Protein AF-0000000074087116 (afdb_homodimer)

Nearest PDB structures (foldseek):
  1joc-assembly1_B  TM=5.484E-01  e=1.166E-05  Homo sapiens
  3t7l-assembly1_A  TM=8.259E-01  e=1.356E-03  Homo sapiens
  2yw8-assembly1_A  TM=7.941E-01  e=7.087E-04  Homo sapiens
  1hyj-assembly1_A  TM=7.978E-01  e=7.616E-04  Homo sapiens
  2yqm-assembly1_A  TM=6.941E-01  e=8.797E-04  Homo sapiens

Solvent-accessible surface area (backbone atoms only — not comparable to full-atom values): 12621 Å² total; per-residue (Å²): 134,54,63,66,55,41,52,51,49,36,51,52,40,50,52,52,36,53,51,47,51,52,52,44,52,52,50,50,54,51,50,50,53,50,48,52,50,53,52,50,55,53,52,48,63,61,41,62,29,54,64,56,71,93,78,50,52,47,14,73,72,82,52,53,75,35,71,88,45,81,78,61,40,48,16,41,54,69,40,38,50,26,38,70,81,48,31,65,43,67,42,69,29,75,96,80,45,44,76,34,39,17,27,67,67,54,42,58,52,38,52,62,66,77,109,135,55,60,68,55,40,52,54,50,37,52,52,38,50,52,52,36,52,51,45,50,52,51,44,53,53,50,52,52,50,51,48,51,51,48,50,51,49,49,53,50,24,72,73,40,65,62,60,36,54,64,56,69,94,79,50,52,47,15,73,74,83,52,52,76,34,71,85,44,79,80,64,39,50,15,40,55,69,40,40,53,26,39,70,81,48,30,64,45,67,44,70,29,76,94,82,45,44,76,35,40,16,27,67,68,56,45,52,60,45,52,54,72,75,107

Radius of gyration: 25.75 Å; Cα contacts (8 Å, |Δi|>4): 325; chains: 2; bounding box: 38×84×56 Å

Organism: Heligmosomoides polygyrus (NCBI:txid6339)

pLDDT: mean 86.14, std 12.71, range [31.92, 98.44]

Secondary structure (DSSP, 8-state):
--HHHHHHHHHHHHHHHHHHHHHHHHHHHHHHHHHHHHHHHHHHTTS-----GGG--B-TTT--B-TT-SSPPB-TTT--B--GGGG-EEEEETTTTEEEEE-HHHHHHHHGGG-/--HHHHHHHHHHHHHHHHHHHHHHHHHHHHHHHHHHHHHHHHHH--S-S---GGG--B-TTT--B-TT-SSPPB-TTT--B--GGGG-EEEEETTTTEEEEE-HHHHHHHHGGG-

InterPro domains:
  IPR000306 FYVE zinc finger [PF01363] (49-110)
  IPR000306 FYVE zinc finger [SM00064] (47-112)
  IPR003914 Rabaptin [PTHR31179] (4-110)
  IPR011011 Zinc finger, FYVE/PHD-type [SSF57903] (48-111)
  IPR013083 Zinc finger, RING/FYVE/PHD-type [G3DSA:3.30.40.10] (59-112)
  IPR015390 Rabaptin, GTPase-Rab5 binding domain [PF09311] (2-45)
  IPR017455 Zinc finger, FYVE-related [PS50178] (53-111)

Foldseek 3Di:
DDPVVVVVVVVVVVVVVVVVVVVVVVVVVVVVVVVVLVVVVVVLVVDPQADDLVRDQAAPPPGHGQNPPVPFDAAPVSGDGHHCVQFVDWFQDDPVGDTGTHGPSVCVVPPVVVD/DDPVVVVVVVVVVVVVVVVVVVVVVVVVVVVVVVVVVVVVVCVVVVDDLADDLVRDQAAPPPGHGQNPPVP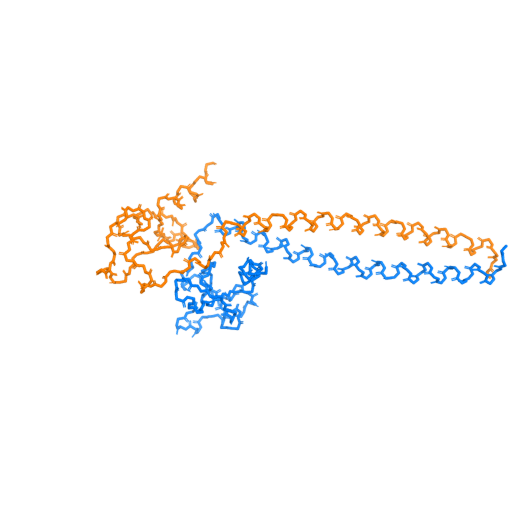FDAAPVSGDGHHCVQFVDWFQDDPVRDTGTHGPVVNVVVVVVVD

Sequence (230 aa):
LTAQNYKARCFSLQSELDTSEAVQKDFVQLSQSLQIQLEKIRQSEQEVRWQWEDDVENCSGCGTSVVKMKPRPRCLHCCKIFCTSCVQHTVPSGPTRRPANVCQVCHTLLNRQVNLTAQNYKARCFSLQSELDTSEAVQKDFVQLSQSLQIQLEKIRQSEQEVRWQWEDDVENCSGCGTSVVKMKPRPRCLHCCKIFCTSCVQHTVPSGPTRRPANVCQVCHTLLNRQVN

Structure (mmCIF, N/CA/C/O backbone):
data_AF-0000000074087116-model_v1
#
loop_
_entity.id
_entity.type
_entity.pdbx_description
1 polymer 'FYVE-type domain-containing protein'
#
loop_
_atom_site.group_PDB
_atom_site.id
_atom_site.type_symbol
_atom_site.label_atom_id
_atom_site.label_alt_id
_atom_site.label_comp_id
_atom_site.label_asym_id
_atom_site.label_entity_id
_atom_site.label_seq_id
_atom_site.pdbx_PDB_ins_code
_atom_site.Cartn_x
_atom_site.Cartn_y
_atom_site.Cartn_z
_atom_site.occupancy
_atom_site.B_iso_or_equiv
_atom_site.auth_seq_id
_atom_site.auth_comp_id
_atom_site.auth_asym_id
_atom_site.auth_atom_id
_atom_site.pdbx_PDB_model_num
ATOM 1 N N . LEU A 1 1 ? 3.035 49.281 35.031 1 57.94 1 LEU A N 1
ATOM 2 C CA . LEU A 1 1 ? 4.02 48.469 34.312 1 57.94 1 LEU A CA 1
ATOM 3 C C . LEU A 1 1 ? 4.922 49.344 33.469 1 57.94 1 LEU A C 1
ATOM 5 O O . LEU A 1 1 ? 4.445 50.219 32.75 1 57.94 1 LEU A O 1
ATOM 9 N N . THR A 1 2 ? 6.246 49.25 33.625 1 71.69 2 THR A N 1
ATOM 10 C CA . THR A 1 2 ? 7.215 50.156 33.031 1 71.69 2 THR A CA 1
ATOM 11 C C . THR A 1 2 ? 7.465 49.781 31.562 1 71.69 2 THR A C 1
ATOM 13 O O . THR A 1 2 ? 7.109 48.688 31.125 1 71.69 2 THR A O 1
ATOM 16 N N . ALA A 1 3 ? 7.879 50.719 30.766 1 73.38 3 ALA A N 1
ATOM 17 C CA . ALA A 1 3 ? 8.219 50.531 29.359 1 73.38 3 ALA A CA 1
ATOM 18 C C . ALA A 1 3 ? 9.125 49.344 29.172 1 73.38 3 ALA A C 1
ATOM 20 O O . ALA A 1 3 ? 8.984 48.594 28.188 1 73.38 3 ALA A O 1
ATOM 21 N N . GLN A 1 4 ? 9.984 49.062 30.109 1 74.31 4 GLN A N 1
ATOM 22 C CA . GLN A 1 4 ? 10.945 47.969 30.031 1 74.31 4 GLN A CA 1
ATOM 23 C C . GLN A 1 4 ? 10.258 46.625 30.203 1 74.31 4 GLN A C 1
ATOM 25 O O . GLN A 1 4 ? 10.609 45.656 29.516 1 74.31 4 GLN A O 1
ATOM 30 N N . ASN A 1 5 ? 9.164 46.594 31.094 1 79.88 5 ASN A N 1
ATOM 31 C CA . ASN A 1 5 ? 8.422 45.375 31.312 1 79.88 5 ASN A CA 1
ATOM 32 C C . ASN A 1 5 ? 7.637 44.938 30.078 1 79.88 5 ASN A C 1
ATOM 34 O O . ASN A 1 5 ? 7.602 43.781 29.734 1 79.88 5 ASN A O 1
ATOM 38 N N . TYR A 1 6 ? 7.16 45.938 29.375 1 79.75 6 TYR A N 1
ATOM 39 C CA . TYR A 1 6 ? 6.363 45.656 28.188 1 79.75 6 TYR A CA 1
ATOM 40 C C . TYR A 1 6 ? 7.246 45.188 27.047 1 79.75 6 TYR A C 1
ATOM 42 O O . TYR A 1 6 ? 6.84 44.312 26.266 1 79.75 6 TYR A O 1
ATOM 50 N N . LYS A 1 7 ? 8.461 45.719 27.016 1 80.06 7 LYS A N 1
ATOM 51 C CA . LYS A 1 7 ? 9.414 45.281 26 1 80.06 7 LYS A CA 1
ATOM 52 C C . LYS A 1 7 ? 9.789 43.812 26.188 1 80.06 7 LYS A C 1
ATOM 54 O O . LYS A 1 7 ? 9.844 43.062 25.219 1 80.06 7 LYS A O 1
ATOM 59 N N . ALA A 1 8 ? 9.961 43.438 27.422 1 80.88 8 ALA A N 1
ATOM 60 C CA . ALA A 1 8 ? 10.328 42.062 27.75 1 80.88 8 ALA A CA 1
ATOM 61 C C . ALA A 1 8 ? 9.188 41.094 27.422 1 80.88 8 ALA A C 1
ATOM 63 O O . ALA A 1 8 ? 9.422 40 26.906 1 80.88 8 ALA A O 1
ATOM 64 N N . ARG A 1 9 ? 7.992 41.531 27.719 1 85 9 ARG A N 1
ATOM 65 C CA . ARG A 1 9 ? 6.824 40.688 27.438 1 85 9 ARG A CA 1
ATOM 66 C C . ARG A 1 9 ? 6.621 40.531 25.938 1 85 9 ARG A C 1
ATOM 68 O O . ARG A 1 9 ? 6.305 39.438 25.469 1 85 9 ARG A O 1
ATOM 75 N N . CYS A 1 10 ? 6.879 41.625 25.203 1 82.44 10 CYS A N 1
ATOM 76 C CA . CYS A 1 10 ? 6.734 41.562 23.75 1 82.44 10 CYS A CA 1
ATOM 77 C C . CYS A 1 10 ? 7.738 40.594 23.141 1 82.44 10 CYS A C 1
ATOM 79 O O . CYS A 1 10 ? 7.402 39.844 22.219 1 82.44 10 CYS A O 1
ATOM 81 N N . PHE A 1 11 ? 8.898 40.656 23.703 1 84.06 11 PHE A N 1
ATOM 82 C CA . PHE A 1 11 ? 9.93 39.75 23.219 1 84.06 11 PHE A CA 1
ATOM 83 C C . PHE A 1 11 ? 9.57 38.312 23.5 1 84.06 11 PHE A C 1
ATOM 85 O O . PHE A 1 11 ? 9.758 37.438 22.641 1 84.06 11 PHE A O 1
ATOM 92 N N . SER A 1 12 ? 9.016 38.031 24.703 1 90 12 SER A N 1
ATOM 93 C CA . SER A 1 12 ? 8.609 36.688 25.078 1 90 12 SER A CA 1
ATOM 94 C C . SER A 1 12 ? 7.484 36.188 24.188 1 90 12 SER A C 1
ATOM 96 O O . SER A 1 12 ? 7.531 35.062 23.703 1 90 12 SER A O 1
ATOM 98 N N . LEU A 1 13 ? 6.508 37.062 23.875 1 87.44 13 LEU A N 1
ATOM 99 C CA . LEU A 1 13 ? 5.363 36.688 23.047 1 87.44 13 LEU A CA 1
ATOM 100 C C . LEU A 1 13 ? 5.797 36.406 21.609 1 87.44 13 LEU A C 1
ATOM 102 O O . LEU A 1 13 ? 5.281 35.5 20.969 1 87.44 13 LEU A O 1
ATOM 106 N N . GLN A 1 14 ? 6.758 37.25 21.156 1 88.94 14 GLN A N 1
ATOM 107 C CA . GLN A 1 14 ? 7.285 37.031 19.812 1 88.94 14 GLN A CA 1
ATOM 108 C C . GLN A 1 14 ? 8.016 35.719 19.688 1 88.94 14 GLN A C 1
ATOM 110 O O . GLN A 1 14 ? 7.879 35 18.688 1 88.94 14 GLN A O 1
ATOM 115 N N . SER A 1 15 ? 8.758 35.344 20.75 1 90.38 15 SER A N 1
ATOM 116 C CA . SER A 1 15 ? 9.477 34.062 20.75 1 90.38 15 SER A CA 1
ATOM 117 C C . SER A 1 15 ? 8.508 32.875 20.75 1 90.38 15 SER A C 1
ATOM 119 O O . SER A 1 15 ? 8.711 31.922 20.016 1 90.38 15 SER A O 1
ATOM 121 N N . GLU A 1 16 ? 7.445 33.031 21.531 1 89.75 16 GLU A N 1
ATOM 122 C CA . GLU A 1 16 ? 6.43 31.984 21.594 1 89.75 16 GLU A CA 1
ATOM 123 C C . GLU A 1 16 ? 5.699 31.844 20.25 1 89.75 16 GLU A C 1
ATOM 125 O O . GLU A 1 16 ? 5.418 30.734 19.812 1 89.75 16 GLU A O 1
ATOM 130 N N . LEU A 1 17 ? 5.52 32.969 19.641 1 89.81 17 LEU A N 1
ATOM 131 C CA . LEU A 1 17 ? 4.844 32.969 18.344 1 89.81 17 LEU A CA 1
ATOM 132 C C . LEU A 1 17 ? 5.711 32.312 17.281 1 89.81 17 LEU A C 1
ATOM 134 O O . LEU A 1 17 ? 5.219 31.531 16.469 1 89.81 17 LEU A O 1
ATOM 138 N N . ASP A 1 18 ? 6.945 32.656 17.328 1 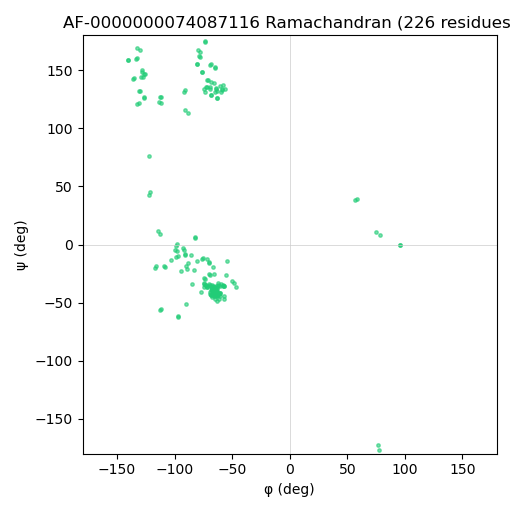90.25 18 ASP A N 1
ATOM 139 C CA . ASP A 1 18 ? 7.871 32.062 16.375 1 90.25 18 ASP A CA 1
ATOM 140 C C . ASP A 1 18 ? 7.934 30.547 16.547 1 90.25 18 ASP A C 1
ATOM 142 O O . ASP A 1 18 ? 7.934 29.797 15.555 1 90.25 18 ASP A O 1
ATOM 146 N N . THR A 1 19 ? 7.953 30.047 17.75 1 87.5 19 THR A N 1
ATOM 147 C CA . THR A 1 19 ? 7.969 28.625 18.062 1 87.5 19 THR A CA 1
ATOM 148 C C . THR A 1 19 ? 6.676 27.953 17.594 1 87.5 19 THR A C 1
ATOM 150 O O . THR A 1 19 ? 6.707 26.875 17 1 87.5 19 THR A O 1
ATOM 153 N N . SER A 1 20 ? 5.641 28.688 17.797 1 86.38 20 SER A N 1
ATOM 154 C CA . SER A 1 20 ? 4.332 28.172 17.406 1 86.38 20 SER A CA 1
ATOM 155 C C . SER A 1 20 ? 4.223 28.047 15.891 1 86.38 20 SER A C 1
ATOM 157 O O . SER A 1 20 ? 3.691 27.062 15.383 1 86.38 20 SER A O 1
ATOM 159 N N . GLU A 1 21 ? 4.793 28.969 15.234 1 88 21 GLU A N 1
ATOM 160 C CA . GLU A 1 21 ? 4.746 28.969 13.781 1 88 21 GLU A CA 1
ATOM 161 C C . GLU A 1 21 ? 5.629 27.859 13.203 1 88 21 GLU A C 1
ATOM 163 O O . GLU A 1 21 ? 5.266 27.234 12.211 1 88 21 GLU A O 1
ATOM 168 N N . ALA A 1 22 ? 6.723 27.641 13.844 1 88.31 22 ALA A N 1
ATOM 169 C CA . ALA A 1 22 ? 7.613 26.562 13.398 1 88.31 22 ALA A CA 1
ATOM 170 C C . ALA A 1 22 ? 6.961 25.203 13.578 1 88.31 22 ALA A C 1
ATOM 172 O O . ALA A 1 22 ? 7.035 24.344 12.688 1 88.31 22 ALA A O 1
ATOM 173 N N . VAL A 1 23 ? 6.293 25.031 14.68 1 84.31 23 VAL A N 1
ATOM 174 C CA . VAL A 1 23 ? 5.602 23.766 14.969 1 84.31 23 VAL A CA 1
ATOM 175 C C . VAL A 1 23 ? 4.453 23.578 13.984 1 84.31 23 VAL A C 1
ATOM 177 O O . VAL A 1 23 ? 4.25 22.469 13.477 1 84.31 23 VAL A O 1
ATOM 180 N N . GLN A 1 24 ? 3.803 24.672 13.68 1 83.5 24 GLN A N 1
ATOM 181 C CA . GLN A 1 24 ? 2.688 24.609 12.742 1 83.5 24 GLN A CA 1
ATOM 182 C C . GLN A 1 24 ? 3.162 24.219 11.344 1 83.5 24 GLN A C 1
ATOM 184 O O . GLN A 1 24 ? 2.518 23.422 10.664 1 83.5 24 GLN A O 1
ATOM 189 N N . LYS A 1 25 ? 4.258 24.719 10.969 1 87.06 25 LYS A N 1
ATOM 190 C CA . LYS A 1 25 ? 4.805 24.391 9.648 1 87.06 25 LYS A CA 1
ATOM 191 C C . LYS A 1 25 ? 5.188 22.922 9.555 1 87.06 25 LYS A C 1
ATOM 193 O O . LYS A 1 25 ? 4.898 22.266 8.555 1 87.06 25 LYS A O 1
ATOM 198 N N . ASP A 1 26 ? 5.777 22.406 10.547 1 82.75 26 ASP A N 1
ATOM 199 C CA . ASP A 1 26 ? 6.156 21 10.602 1 82.75 26 ASP A CA 1
ATOM 200 C C . ASP A 1 26 ? 4.922 20.094 10.562 1 82.75 26 ASP A C 1
ATOM 202 O O . ASP A 1 26 ? 4.91 19.078 9.867 1 82.75 26 ASP A O 1
ATOM 206 N N . PHE A 1 27 ? 3.941 20.484 11.289 1 80.25 27 PHE A N 1
ATOM 207 C CA . PHE A 1 27 ? 2.711 19.703 11.383 1 80.25 27 PHE A CA 1
ATOM 208 C C . PHE A 1 27 ? 1.988 19.672 10.039 1 80.25 27 PHE A C 1
ATOM 210 O O . PHE A 1 27 ? 1.44 18.641 9.641 1 80.25 27 PHE A O 1
ATOM 217 N N . VAL A 1 28 ? 2.008 20.766 9.359 1 83 28 VAL A N 1
ATOM 218 C CA . VAL A 1 28 ? 1.354 20.859 8.055 1 83 28 VAL A CA 1
ATOM 219 C C . VAL A 1 28 ? 2.062 19.953 7.055 1 83 28 VAL A C 1
ATOM 221 O O . VAL A 1 28 ? 1.416 19.188 6.328 1 83 28 VAL A O 1
ATOM 224 N N . GLN A 1 29 ? 3.375 19.922 7.086 1 81.75 29 GLN A N 1
ATOM 225 C CA . GLN A 1 29 ? 4.148 19.078 6.172 1 81.75 29 GLN A CA 1
ATOM 226 C C . GLN A 1 29 ? 3.904 17.594 6.445 1 81.75 29 GLN A C 1
ATOM 228 O O . GLN A 1 29 ? 3.727 16.812 5.512 1 81.75 29 GLN A O 1
ATOM 233 N N . LEU A 1 30 ? 3.855 17.219 7.641 1 77.19 30 LEU A N 1
ATOM 234 C CA . LEU A 1 30 ? 3.621 15.836 8.023 1 77.19 30 LEU A CA 1
ATOM 235 C C . LEU A 1 30 ? 2.219 15.391 7.617 1 77.19 30 LEU A C 1
ATOM 237 O O . LEU A 1 30 ? 2.041 14.297 7.078 1 77.19 30 LEU A O 1
ATOM 241 N N . SER A 1 31 ? 1.337 16.297 7.898 1 76.69 31 SER A N 1
ATOM 242 C CA . SER A 1 31 ? -0.054 16 7.578 1 76.69 31 SER A CA 1
ATOM 243 C C . SER A 1 31 ? -0.255 15.852 6.074 1 76.69 31 SER A C 1
ATOM 245 O O . SER A 1 31 ? -1.01 14.992 5.625 1 76.69 31 SER A O 1
ATOM 247 N N . GLN A 1 32 ? 0.384 16.672 5.398 1 74.88 32 GLN A N 1
ATOM 248 C CA . GLN A 1 32 ? 0.311 16.578 3.941 1 74.88 32 GLN A CA 1
ATOM 249 C C . GLN A 1 32 ? 0.909 15.273 3.441 1 74.88 32 GLN A C 1
ATOM 251 O O . GLN A 1 32 ? 0.34 14.625 2.562 1 74.88 32 GLN A O 1
ATOM 256 N N . SER A 1 33 ? 1.98 14.945 4.027 1 73.19 33 SER A N 1
ATOM 257 C CA . SER A 1 33 ? 2.635 13.695 3.652 1 73.19 33 SER A CA 1
ATOM 258 C C . SER A 1 33 ? 1.748 12.492 3.961 1 73.19 33 SER A C 1
ATOM 260 O O . SER A 1 33 ? 1.616 11.578 3.139 1 73.19 33 SER A O 1
ATOM 262 N N . LEU A 1 34 ? 1.141 12.414 5.055 1 72.69 34 LEU A N 1
ATOM 263 C CA . LEU A 1 34 ? 0.257 11.328 5.469 1 72.69 34 LEU A CA 1
ATOM 264 C C . LEU A 1 34 ? -0.984 11.273 4.586 1 72.69 34 LEU A C 1
ATOM 266 O O . LEU A 1 34 ? -1.443 10.188 4.223 1 72.69 34 LEU A O 1
ATOM 270 N N . GLN A 1 35 ? -1.423 12.453 4.238 1 73.19 35 GLN A N 1
ATOM 271 C CA . GLN A 1 35 ? -2.594 12.5 3.371 1 73.19 35 GLN A CA 1
ATOM 272 C C . GLN A 1 35 ? -2.285 11.93 1.993 1 73.19 35 GLN A C 1
ATOM 274 O O . GLN A 1 35 ? -3.102 11.203 1.418 1 73.19 35 GLN A O 1
ATOM 279 N N . ILE A 1 36 ? -1.228 12.273 1.611 1 70.88 36 ILE A N 1
ATOM 280 C CA . ILE A 1 36 ? -0.803 11.734 0.323 1 70.88 36 ILE A CA 1
ATOM 281 C C . ILE A 1 36 ? -0.667 10.219 0.416 1 70.88 36 ILE A C 1
ATOM 283 O O . ILE A 1 36 ? -1.117 9.492 -0.475 1 70.88 36 ILE A O 1
ATOM 287 N N . GLN A 1 37 ? -0.196 9.766 1.461 1 67.12 37 GLN A N 1
ATOM 288 C CA . GLN A 1 37 ? -0.031 8.328 1.663 1 67.12 37 GLN A CA 1
ATOM 289 C C . GLN A 1 37 ? -1.383 7.625 1.74 1 67.12 37 GLN A C 1
ATOM 291 O O . GLN A 1 37 ? -1.574 6.57 1.133 1 67.12 37 GLN A O 1
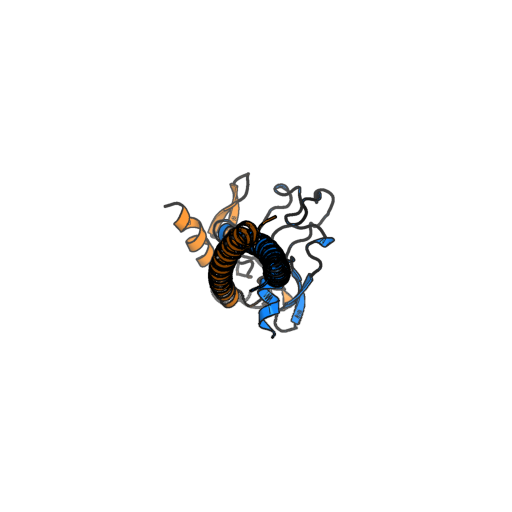ATOM 296 N N . LEU A 1 38 ? -2.299 8.25 2.484 1 72 38 LEU A N 1
ATOM 297 C CA . LEU A 1 38 ? -3.629 7.672 2.635 1 72 38 LEU A CA 1
ATOM 298 C C . LEU A 1 38 ? -4.352 7.609 1.292 1 72 38 LEU A C 1
ATOM 300 O O . LEU A 1 38 ? -5.055 6.641 1.005 1 72 38 LEU A O 1
ATOM 304 N N . GLU A 1 39 ? -4.176 8.695 0.616 1 71.81 39 GLU A N 1
ATOM 305 C CA . GLU A 1 39 ? -4.797 8.711 -0.706 1 71.81 39 GLU A CA 1
ATOM 306 C C . GLU A 1 39 ? -4.207 7.621 -1.603 1 71.81 39 GLU A C 1
ATOM 308 O O . GLU A 1 39 ? -4.934 6.984 -2.369 1 71.81 39 GLU A O 1
ATOM 313 N N . LYS A 1 40 ? -2.99 7.375 -1.465 1 69.19 40 LYS A N 1
ATOM 314 C CA . LYS A 1 40 ? -2.322 6.324 -2.227 1 69.19 40 LYS A CA 1
ATOM 315 C C . LYS A 1 40 ? -2.869 4.945 -1.858 1 69.19 40 LYS A C 1
ATOM 317 O O . LYS A 1 40 ? -3.113 4.113 -2.734 1 69.19 40 LYS A O 1
ATOM 322 N N . ILE A 1 41 ? -3.107 4.727 -0.643 1 70 41 ILE A N 1
ATOM 323 C CA . ILE A 1 41 ? -3.645 3.459 -0.163 1 70 41 ILE A CA 1
ATOM 324 C C . ILE A 1 41 ? -5.07 3.273 -0.678 1 70 41 ILE A C 1
ATOM 326 O O . ILE A 1 41 ? -5.43 2.191 -1.147 1 70 41 ILE A O 1
ATOM 330 N N . ARG A 1 42 ? -5.758 4.312 -0.697 1 70.5 42 ARG A N 1
ATOM 331 C CA . ARG A 1 42 ? -7.137 4.266 -1.183 1 70.5 42 ARG A CA 1
ATOM 332 C C . ARG A 1 42 ? -7.18 3.971 -2.678 1 70.5 42 ARG A C 1
ATOM 334 O O . ARG A 1 42 ? -8.016 3.186 -3.135 1 70.5 42 ARG A O 1
ATOM 341 N N . GLN A 1 43 ? -6.391 4.605 -3.41 1 72.88 43 GLN A N 1
ATOM 342 C CA . GLN A 1 43 ? -6.324 4.391 -4.852 1 72.88 43 GLN A CA 1
ATOM 343 C C . GLN A 1 43 ? -5.934 2.951 -5.18 1 72.88 43 GLN A C 1
ATOM 345 O O . GLN A 1 43 ? -6.465 2.357 -6.117 1 72.88 43 GLN A O 1
ATOM 350 N N . SER A 1 44 ? -5.082 2.428 -4.348 1 73.94 44 SER A N 1
ATOM 351 C CA . SER A 1 44 ? -4.609 1.065 -4.574 1 73.94 44 SER A CA 1
ATOM 352 C C . SER A 1 44 ? -5.734 0.053 -4.395 1 73.94 44 SER A C 1
ATOM 354 O O . SER A 1 44 ? -5.656 -1.066 -4.902 1 73.94 44 SER A O 1
ATOM 356 N N . GLU A 1 45 ? -6.719 0.58 -3.695 1 76.44 45 GLU A N 1
ATOM 357 C CA . GLU A 1 45 ? -7.836 -0.332 -3.467 1 76.44 45 GLU A CA 1
ATOM 358 C C . GLU A 1 45 ? -8.82 -0.294 -4.629 1 76.44 45 GLU A C 1
ATOM 360 O O . GLU A 1 45 ? -9.664 -1.183 -4.762 1 76.44 45 GLU A O 1
ATOM 365 N N . GLN A 1 46 ? -8.625 0.646 -5.543 1 82.94 46 GLN A N 1
ATOM 366 C CA . GLN A 1 46 ? -9.602 0.838 -6.613 1 82.94 46 GLN A CA 1
ATOM 367 C C . GLN A 1 46 ? -9.102 0.242 -7.926 1 82.94 46 GLN A C 1
ATOM 369 O O . GLN A 1 46 ? -9.867 0.11 -8.883 1 82.94 46 GLN A O 1
ATOM 374 N N . GLU A 1 47 ? -7.91 -0.053 -7.965 1 88.94 47 GLU A N 1
ATOM 375 C CA . GLU A 1 47 ? -7.324 -0.647 -9.164 1 88.94 47 GLU A CA 1
ATOM 376 C C . GLU A 1 47 ? -6.469 -1.863 -8.812 1 88.94 47 GLU A C 1
ATOM 378 O O . GLU A 1 47 ? -6.039 -2.018 -7.672 1 88.94 47 GLU A O 1
ATOM 383 N N . VAL A 1 48 ? -6.293 -2.621 -9.836 1 92.62 48 VAL A N 1
ATOM 384 C CA . VAL A 1 48 ? -5.426 -3.777 -9.648 1 92.62 48 VAL A CA 1
ATOM 385 C C . VAL A 1 48 ? -4.035 -3.314 -9.219 1 92.62 48 VAL A C 1
ATOM 387 O O . VAL A 1 48 ? -3.469 -2.393 -9.812 1 92.62 48 VAL A O 1
ATOM 390 N N . ARG A 1 49 ? -3.543 -3.91 -8.211 1 91.19 49 ARG A N 1
ATOM 391 C CA . ARG A 1 49 ? -2.279 -3.488 -7.609 1 91.19 49 ARG A CA 1
ATOM 392 C C . ARG A 1 49 ? -1.097 -3.904 -8.477 1 91.19 49 ARG A C 1
ATOM 394 O O . ARG A 1 49 ? -0.107 -3.176 -8.578 1 91.19 49 ARG A O 1
ATOM 401 N N . TRP A 1 50 ? -1.186 -5.031 -9.07 1 94.94 50 TRP A N 1
ATOM 402 C CA . TRP A 1 50 ? -0.081 -5.582 -9.852 1 94.94 50 TRP A CA 1
ATOM 403 C C . TRP A 1 50 ? 0.239 -4.688 -11.047 1 94.94 50 TRP A C 1
ATOM 405 O O . TRP A 1 50 ? -0.664 -4.254 -11.766 1 94.94 50 TRP A O 1
ATOM 415 N N . GLN A 1 51 ? 1.456 -4.441 -11.188 1 94.38 51 GLN A N 1
ATOM 416 C CA . GLN A 1 51 ? 1.94 -3.645 -12.312 1 94.38 51 GLN A CA 1
ATOM 417 C C . GLN A 1 51 ? 2.803 -4.484 -13.25 1 94.38 51 GLN A C 1
ATOM 419 O O . GLN A 1 51 ? 3.77 -5.113 -12.82 1 94.38 51 GLN A O 1
ATOM 424 N N . TRP A 1 52 ? 2.375 -4.516 -14.469 1 95.06 52 TRP A N 1
ATOM 425 C CA . TRP A 1 52 ? 3.221 -5.18 -15.453 1 95.06 52 TRP A CA 1
ATOM 426 C C . TRP A 1 52 ? 4.461 -4.348 -15.758 1 95.06 52 TRP A C 1
ATOM 428 O O . TRP A 1 52 ? 4.387 -3.119 -15.844 1 95.06 52 TRP A O 1
ATOM 438 N N . GLU A 1 53 ? 5.562 -5.039 -15.922 1 95.25 53 GLU A N 1
ATOM 439 C CA . GLU A 1 53 ? 6.832 -4.355 -16.141 1 95.25 53 GLU A CA 1
ATOM 440 C C . GLU A 1 53 ? 6.762 -3.438 -17.359 1 95.25 53 GLU A C 1
ATOM 442 O O . GLU A 1 53 ? 7.324 -2.34 -17.344 1 95.25 53 GLU A O 1
ATOM 447 N N . ASP A 1 54 ? 6.043 -3.842 -18.359 1 94.69 54 ASP A N 1
ATOM 448 C CA . ASP A 1 54 ? 5.957 -3.061 -19.578 1 94.69 54 ASP A CA 1
ATOM 449 C C . ASP A 1 54 ? 5.164 -1.775 -19.359 1 94.69 54 ASP A C 1
ATOM 451 O O . ASP A 1 54 ? 5.246 -0.844 -20.172 1 94.69 54 ASP A O 1
ATOM 455 N N . ASP A 1 55 ? 4.418 -1.69 -18.266 1 94.62 55 ASP A N 1
ATOM 456 C CA . ASP A 1 55 ? 3.549 -0.547 -18 1 94.62 55 ASP A CA 1
ATOM 457 C C . ASP A 1 55 ? 4.215 0.45 -17.062 1 94.62 55 ASP A C 1
ATOM 459 O O . ASP A 1 55 ? 3.658 1.513 -16.781 1 94.62 55 ASP A O 1
ATOM 463 N N . VAL A 1 56 ? 5.395 0.111 -16.531 1 96.19 56 VAL A N 1
ATOM 464 C CA . VAL A 1 56 ? 6.02 0.939 -15.5 1 96.19 56 VAL A CA 1
ATOM 465 C C . VAL A 1 56 ? 7.445 1.288 -15.914 1 96.19 56 VAL A C 1
ATOM 467 O O . VAL A 1 56 ? 8.266 0.397 -16.141 1 96.19 56 VAL A O 1
ATOM 470 N N . GLU A 1 57 ? 7.836 2.576 -15.922 1 97.38 57 GLU A N 1
ATOM 471 C CA . GLU A 1 57 ? 9.164 3.008 -16.344 1 97.38 57 GLU A CA 1
ATOM 472 C C . GLU A 1 57 ? 9.922 3.668 -15.188 1 97.38 57 GLU A C 1
ATOM 474 O O . GLU A 1 57 ? 11.141 3.809 -15.242 1 97.38 57 GLU A O 1
ATOM 479 N N . ASN A 1 58 ? 9.07 4.117 -14.148 1 97.94 58 ASN A N 1
ATOM 480 C CA . ASN A 1 58 ? 9.672 4.875 -13.055 1 97.94 58 ASN A CA 1
ATOM 481 C C . ASN A 1 58 ? 9.297 4.289 -11.695 1 97.94 58 ASN A C 1
ATOM 483 O O . ASN A 1 58 ? 8.188 3.789 -11.516 1 97.94 58 ASN A O 1
ATOM 487 N N . CYS A 1 59 ? 10.172 4.414 -10.789 1 98.06 59 CYS A N 1
ATOM 488 C CA . CYS A 1 59 ? 9.984 4.008 -9.406 1 98.06 59 CYS A CA 1
ATOM 489 C C . 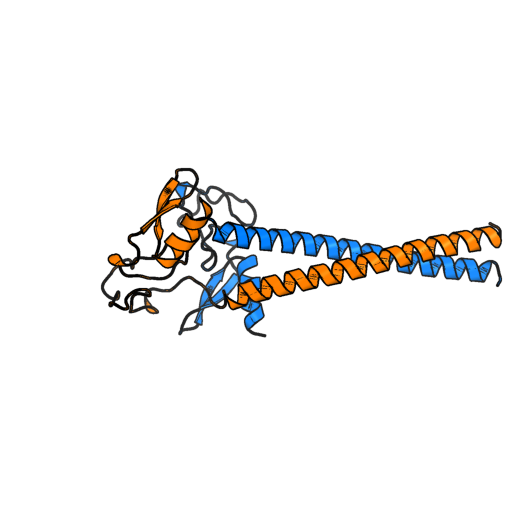CYS A 1 59 ? 8.789 4.723 -8.789 1 98.06 59 CYS A C 1
ATOM 491 O O . CYS A 1 59 ? 8.664 5.945 -8.898 1 98.06 59 CYS A O 1
ATOM 493 N N . SER A 1 60 ? 7.988 4.059 -8.07 1 94.56 60 SER A N 1
ATOM 494 C CA . SER A 1 60 ? 6.797 4.629 -7.441 1 94.56 60 SER A CA 1
ATOM 495 C C . SER A 1 60 ? 7.16 5.465 -6.223 1 94.56 60 SER A C 1
ATOM 497 O O . SER A 1 60 ? 6.312 6.176 -5.672 1 94.56 60 SER A O 1
ATOM 499 N N . GLY A 1 61 ? 8.375 5.348 -5.797 1 94.19 61 GLY A N 1
ATOM 500 C CA . GLY A 1 61 ? 8.844 6.094 -4.641 1 94.19 61 GLY A CA 1
ATOM 501 C C . GLY A 1 61 ? 9.586 7.363 -5.008 1 94.19 61 GLY A C 1
ATOM 502 O O . GLY A 1 61 ? 9.102 8.469 -4.746 1 94.19 61 GLY A O 1
ATOM 503 N N . CYS A 1 62 ? 10.664 7.23 -5.711 1 95.88 62 CYS A N 1
ATOM 504 C CA . CYS A 1 62 ? 11.531 8.383 -5.93 1 95.88 62 CYS A CA 1
ATOM 505 C C . CYS A 1 62 ? 11.453 8.852 -7.379 1 95.88 62 CYS A C 1
ATOM 507 O O . CYS A 1 62 ? 11.992 9.906 -7.723 1 95.88 62 CYS A O 1
ATOM 509 N N . GLY A 1 63 ? 10.977 8.008 -8.211 1 97.31 63 GLY A N 1
ATOM 510 C CA . GLY A 1 63 ? 10.773 8.438 -9.578 1 97.31 63 GLY A CA 1
ATOM 511 C C . GLY A 1 63 ? 11.93 8.086 -10.5 1 97.31 63 GLY A C 1
ATOM 512 O O . GLY A 1 63 ? 11.875 8.336 -11.703 1 97.31 63 GLY A O 1
ATOM 513 N N . THR A 1 64 ? 12.984 7.457 -9.992 1 97.81 64 THR A N 1
ATOM 514 C CA . THR A 1 64 ? 14.094 7.02 -10.828 1 97.81 64 THR A CA 1
ATOM 515 C C . THR A 1 64 ? 13.641 5.949 -11.82 1 97.81 64 THR A C 1
ATOM 517 O O . THR A 1 64 ? 12.703 5.199 -11.539 1 97.81 64 THR A O 1
ATOM 520 N N . SER A 1 65 ? 14.312 5.879 -12.961 1 98.44 65 SER A N 1
ATOM 521 C CA . SER A 1 65 ? 13.945 4.914 -14 1 98.44 65 SER A CA 1
ATOM 522 C C . SER A 1 65 ? 14.25 3.488 -13.562 1 98.44 65 SER A C 1
ATOM 524 O O . SER A 1 65 ? 15.344 3.205 -13.07 1 98.44 65 SER A O 1
ATOM 526 N N . VAL A 1 66 ? 13.266 2.633 -13.836 1 98.19 66 VAL A N 1
ATOM 527 C CA . VAL A 1 66 ? 13.461 1.231 -13.477 1 98.19 66 VAL A CA 1
ATOM 528 C C . VAL A 1 66 ? 13.508 0.377 -14.742 1 98.19 66 VAL A C 1
ATOM 530 O O . VAL A 1 66 ? 13.469 -0.854 -14.672 1 98.19 66 VAL A O 1
ATOM 533 N N . VAL A 1 67 ? 13.617 0.918 -15.93 1 97.44 67 VAL A N 1
ATOM 534 C CA . VAL A 1 67 ? 13.516 0.251 -17.219 1 97.44 67 VAL A CA 1
ATOM 535 C C . VAL A 1 67 ? 14.617 -0.792 -17.359 1 97.44 67 VAL A C 1
ATOM 537 O O . VAL A 1 67 ? 14.406 -1.869 -17.922 1 97.44 67 VAL A O 1
ATOM 540 N N . LYS A 1 68 ? 15.797 -0.546 -16.781 1 96.81 68 LYS A N 1
ATOM 541 C CA . LYS A 1 68 ? 16.953 -1.424 -16.969 1 96.81 68 LYS A CA 1
ATOM 542 C C . LYS A 1 68 ? 17.016 -2.479 -15.859 1 96.81 68 LYS A C 1
ATOM 544 O O . LYS A 1 68 ? 17.844 -3.387 -15.914 1 96.81 68 LYS A O 1
ATOM 549 N N . MET A 1 69 ? 16.141 -2.453 -14.891 1 96.12 69 MET A N 1
ATOM 550 C CA . MET A 1 69 ? 16.141 -3.402 -13.781 1 96.12 69 MET A CA 1
ATOM 551 C C . MET A 1 69 ? 15.273 -4.617 -14.109 1 96.12 69 MET A C 1
ATOM 553 O O . MET A 1 69 ? 14.078 -4.48 -14.375 1 96.12 69 MET A O 1
ATOM 557 N N . LYS A 1 70 ? 15.945 -5.734 -14.18 1 93.5 70 LYS A N 1
ATOM 558 C CA . LYS A 1 70 ? 15.234 -6.977 -14.469 1 93.5 70 LYS A CA 1
ATOM 559 C C . LYS A 1 70 ? 15.648 -8.086 -13.516 1 93.5 70 LYS A C 1
ATOM 561 O O . LYS A 1 70 ? 16.828 -8.453 -13.453 1 93.5 70 LYS A O 1
ATOM 566 N N . PRO A 1 71 ? 14.82 -8.625 -12.82 1 94.25 71 PRO A N 1
ATOM 567 C CA . PRO A 1 71 ? 13.422 -8.211 -12.664 1 94.25 71 PRO A CA 1
ATOM 568 C C . PRO A 1 71 ? 13.281 -6.895 -11.906 1 94.25 71 PRO A C 1
ATOM 570 O O . PRO A 1 71 ? 14.164 -6.531 -11.125 1 94.25 71 PRO A O 1
ATOM 573 N N . ARG A 1 72 ? 12.258 -6.184 -12.109 1 97.12 72 ARG A N 1
ATOM 574 C CA . ARG A 1 72 ? 12.031 -4.93 -11.398 1 97.12 72 ARG A CA 1
ATOM 575 C C . ARG A 1 72 ? 11.617 -5.18 -9.953 1 97.12 72 ARG A C 1
ATOM 577 O O . ARG A 1 72 ? 10.711 -5.973 -9.695 1 97.12 72 ARG A O 1
ATOM 584 N N . PRO A 1 73 ? 12.234 -4.516 -9 1 97.69 73 PRO A N 1
ATOM 585 C CA . PRO A 1 73 ? 11.906 -4.738 -7.59 1 97.69 73 PRO A CA 1
ATOM 586 C C . PRO A 1 73 ? 10.484 -4.301 -7.238 1 97.69 73 PRO A C 1
ATOM 588 O O . PRO A 1 73 ? 10.016 -3.271 -7.727 1 97.69 73 PRO A O 1
ATOM 591 N N . ARG A 1 74 ? 9.844 -5.062 -6.473 1 97.12 74 ARG A N 1
ATOM 592 C CA . ARG A 1 74 ? 8.469 -4.785 -6.07 1 97.12 74 ARG A CA 1
ATOM 593 C C . ARG A 1 74 ? 8.32 -4.828 -4.551 1 97.12 74 ARG A C 1
ATOM 595 O O . ARG A 1 74 ? 8.977 -5.633 -3.883 1 97.12 74 ARG A O 1
ATOM 602 N N . CYS A 1 75 ? 7.512 -3.992 -4.109 1 96.94 75 CYS A N 1
ATOM 603 C CA . CYS A 1 75 ? 7.082 -4.121 -2.721 1 96.94 75 CYS A CA 1
ATOM 604 C C . CYS A 1 75 ? 6.223 -5.363 -2.527 1 96.94 75 CYS A C 1
ATOM 606 O O . CYS A 1 75 ? 5.25 -5.574 -3.256 1 96.94 75 CYS A O 1
ATOM 608 N N . LEU A 1 76 ? 6.578 -6.137 -1.566 1 95.94 76 LEU A N 1
ATOM 609 C CA . LEU A 1 76 ? 5.875 -7.406 -1.399 1 95.94 76 LEU A CA 1
ATOM 610 C C . LEU A 1 76 ? 4.574 -7.207 -0.634 1 95.94 76 LEU A C 1
ATOM 612 O O . LEU A 1 76 ? 3.811 -8.156 -0.442 1 95.94 76 LEU A O 1
ATOM 616 N N . HIS A 1 77 ? 4.203 -5.973 -0.34 1 94.06 77 HIS A N 1
ATOM 617 C CA . HIS A 1 77 ? 2.928 -5.676 0.304 1 94.06 77 HIS A CA 1
ATOM 618 C C . HIS A 1 77 ? 1.992 -4.93 -0.643 1 94.06 77 HIS A C 1
ATOM 620 O O . HIS A 1 77 ? 0.88 -5.391 -0.911 1 94.06 77 HIS A O 1
ATOM 626 N N . CYS A 1 78 ? 2.361 -3.912 -1.157 1 91.5 78 CYS A N 1
ATOM 627 C CA . CYS A 1 78 ? 1.477 -3.17 -2.047 1 91.5 78 CYS A CA 1
ATOM 628 C C . CYS A 1 78 ? 1.64 -3.633 -3.49 1 91.5 78 CYS A C 1
ATOM 630 O O . CYS A 1 78 ? 0.822 -3.299 -4.352 1 91.5 78 CYS A O 1
ATOM 632 N N . CYS A 1 79 ? 2.783 -4.32 -3.787 1 93.62 79 CYS A N 1
ATOM 633 C CA . CYS A 1 79 ? 3.045 -5.023 -5.039 1 93.62 79 CYS A CA 1
ATOM 634 C C . CYS A 1 79 ? 3.434 -4.047 -6.141 1 93.62 79 CYS A C 1
ATOM 636 O O . CYS A 1 79 ? 3.57 -4.438 -7.301 1 93.62 79 CYS A O 1
ATOM 638 N N . LYS A 1 80 ? 3.654 -2.781 -5.855 1 95.06 80 LYS A N 1
ATOM 639 C CA . LYS A 1 80 ? 4.094 -1.803 -6.848 1 95.06 80 LYS A CA 1
ATOM 640 C C . LYS A 1 80 ? 5.582 -1.947 -7.141 1 95.06 80 LYS A C 1
ATOM 642 O O . LYS A 1 80 ? 6.32 -2.547 -6.352 1 95.06 80 LYS A O 1
ATOM 647 N N . ILE A 1 81 ? 5.926 -1.396 -8.234 1 97.56 81 ILE A N 1
ATOM 648 C CA . ILE A 1 81 ? 7.316 -1.481 -8.664 1 97.56 81 ILE A CA 1
ATOM 649 C C . ILE A 1 81 ? 8.094 -0.278 -8.133 1 97.56 81 ILE A C 1
ATOM 651 O O . ILE A 1 81 ? 7.629 0.86 -8.234 1 97.56 81 ILE A O 1
ATOM 655 N N . PHE A 1 82 ? 9.227 -0.534 -7.582 1 98.06 82 PHE A N 1
ATOM 656 C CA . PHE A 1 82 ? 10.141 0.465 -7.035 1 98.06 82 PHE A CA 1
ATOM 657 C C . PHE A 1 82 ? 11.562 0.22 -7.516 1 98.06 82 PHE A C 1
ATOM 659 O O . PHE A 1 82 ? 11.852 -0.809 -8.133 1 98.06 82 PHE A O 1
ATOM 666 N N . CYS A 1 83 ? 12.383 1.152 -7.277 1 98.31 83 CYS A N 1
ATOM 667 C CA . CYS A 1 83 ? 13.812 0.875 -7.414 1 98.31 83 CYS A CA 1
ATOM 668 C C . CYS A 1 83 ? 14.344 0.146 -6.188 1 98.31 83 CYS A C 1
ATOM 670 O O . CYS A 1 83 ? 13.648 0.039 -5.176 1 98.31 83 CYS A O 1
ATOM 672 N N . THR A 1 84 ? 15.516 -0.378 -6.289 1 97.75 84 THR A N 1
ATOM 673 C CA . THR A 1 84 ? 16.109 -1.197 -5.234 1 97.75 84 THR A CA 1
ATOM 674 C C . THR A 1 84 ? 16.203 -0.415 -3.93 1 97.75 84 THR A C 1
ATOM 676 O O . THR A 1 84 ? 15.938 -0.958 -2.854 1 97.75 84 THR A O 1
ATOM 679 N N . SER A 1 85 ? 16.453 0.893 -4.027 1 97.88 85 SER A N 1
ATOM 680 C CA . SER A 1 85 ? 16.641 1.721 -2.84 1 97.88 85 SER A CA 1
ATOM 681 C C . SER A 1 85 ? 15.32 1.987 -2.139 1 97.88 85 SER A C 1
ATOM 683 O O . SER A 1 85 ? 15.273 2.123 -0.914 1 97.88 85 SER A O 1
ATOM 685 N N . CYS A 1 86 ? 14.227 2.018 -2.814 1 97.56 86 CYS A N 1
ATOM 686 C CA . CYS A 1 86 ? 12.93 2.393 -2.262 1 97.56 86 CYS A CA 1
ATOM 687 C C . CYS A 1 86 ? 12.18 1.171 -1.741 1 97.56 86 CYS A C 1
ATOM 689 O O . CYS A 1 86 ? 11.148 1.303 -1.089 1 97.56 86 CYS A O 1
ATOM 691 N N . VAL A 1 87 ? 12.695 -0.011 -2.002 1 97.81 87 VAL A N 1
ATOM 692 C CA . VAL A 1 87 ? 12.094 -1.232 -1.477 1 97.81 87 VAL A CA 1
ATOM 693 C C . VAL A 1 87 ? 13.117 -2.002 -0.65 1 97.81 87 VAL A C 1
ATOM 695 O O . VAL A 1 87 ? 13.148 -3.234 -0.671 1 97.81 87 VAL A O 1
ATOM 698 N N . GLN A 1 88 ? 13.844 -1.27 0.135 1 97.62 88 GLN A N 1
ATOM 699 C CA . GLN A 1 88 ? 14.945 -1.864 0.886 1 97.62 88 GLN A CA 1
ATOM 700 C C . GLN A 1 88 ? 14.516 -2.213 2.309 1 97.62 88 GLN A C 1
ATOM 702 O O . GLN A 1 88 ? 15.25 -2.877 3.039 1 97.62 88 GLN A O 1
ATOM 707 N N . HIS A 1 89 ? 13.352 -1.786 2.752 1 96.5 89 HIS A N 1
ATOM 708 C CA . HIS A 1 89 ? 12.852 -2.119 4.082 1 96.5 89 HIS A CA 1
ATOM 709 C C . HIS A 1 89 ? 12.336 -3.553 4.137 1 96.5 89 HIS A C 1
ATOM 711 O O . HIS A 1 89 ? 11.852 -4.078 3.131 1 96.5 89 HIS A O 1
ATOM 717 N N . THR A 1 90 ? 12.461 -4.195 5.273 1 96.75 90 THR A N 1
ATOM 718 C CA . THR A 1 90 ? 11.992 -5.57 5.387 1 96.75 90 THR A CA 1
ATOM 719 C C . THR A 1 90 ? 11.039 -5.723 6.57 1 96.75 90 THR A C 1
ATOM 721 O O . THR A 1 90 ? 11.125 -4.973 7.543 1 96.75 90 THR A O 1
ATOM 724 N N . VAL A 1 91 ? 10.109 -6.566 6.414 1 94.62 91 VAL A N 1
ATOM 725 C CA . VAL A 1 91 ? 9.164 -6.969 7.453 1 94.62 91 VAL A CA 1
ATOM 726 C C . VAL A 1 91 ? 9.078 -8.492 7.512 1 94.62 91 VAL A C 1
ATOM 728 O O . VAL A 1 91 ? 9.062 -9.156 6.477 1 94.62 91 VAL A O 1
ATOM 731 N N . PRO A 1 92 ? 9.18 -9.031 8.789 1 93.62 92 PRO A N 1
ATOM 732 C CA . PRO A 1 92 ? 8.992 -10.477 8.891 1 93.62 92 PRO A CA 1
ATOM 733 C C . PRO A 1 92 ? 7.629 -10.93 8.375 1 93.62 92 PRO A C 1
ATOM 735 O O . PRO A 1 92 ? 6.602 -10.344 8.719 1 93.62 92 PRO A O 1
ATOM 738 N N . SER A 1 93 ? 7.703 -11.961 7.566 1 91.19 93 SER A N 1
ATOM 739 C CA . SER A 1 93 ? 6.477 -12.383 6.906 1 91.19 93 SER A CA 1
ATOM 740 C C . SER A 1 93 ? 6.312 -13.898 6.965 1 91.19 93 SER A C 1
ATOM 742 O O . SER A 1 93 ? 7.297 -14.641 6.934 1 91.19 93 SER A O 1
ATOM 744 N N . GLY A 1 94 ? 5.066 -14.336 7.125 1 87.25 94 GLY A N 1
ATOM 745 C CA . GLY A 1 94 ? 4.75 -15.758 7.055 1 87.25 94 GLY A CA 1
ATOM 746 C C . GLY A 1 94 ? 5.133 -16.516 8.312 1 87.25 94 GLY A C 1
ATOM 747 O O . GLY A 1 94 ? 5.551 -15.914 9.305 1 87.25 94 GLY A O 1
ATOM 748 N N . PRO A 1 95 ? 4.926 -17.828 8.258 1 88.62 95 PRO A N 1
ATOM 749 C CA . PRO A 1 95 ? 5.172 -18.672 9.422 1 88.62 95 PRO A CA 1
ATOM 750 C C . PRO A 1 95 ? 6.645 -18.734 9.812 1 88.62 95 PRO A C 1
ATOM 752 O O . PRO A 1 95 ? 6.965 -18.891 10.992 1 88.62 95 PRO A O 1
ATOM 755 N N . THR A 1 96 ? 7.512 -18.516 8.867 1 90.69 96 THR A N 1
ATOM 756 C CA . THR A 1 96 ? 8.945 -18.625 9.141 1 90.69 96 THR A CA 1
ATOM 757 C C . THR A 1 96 ? 9.547 -17.25 9.391 1 90.69 96 THR A C 1
ATOM 759 O O . THR A 1 96 ? 10.758 -17.125 9.586 1 90.69 96 THR A O 1
ATOM 762 N N . ARG A 1 97 ? 8.75 -16.188 9.312 1 92 97 ARG A N 1
ATOM 763 C CA . ARG A 1 97 ? 9.164 -14.812 9.531 1 92 97 ARG A CA 1
ATOM 764 C C . ARG A 1 97 ? 10.281 -14.414 8.57 1 92 97 ARG A C 1
ATOM 766 O O . ARG A 1 97 ? 11.266 -13.797 8.969 1 92 97 ARG A O 1
ATOM 773 N N . ARG A 1 98 ? 10.133 -14.891 7.379 1 94.94 98 ARG A N 1
ATOM 774 C CA . ARG A 1 98 ? 11.086 -14.531 6.328 1 94.94 98 ARG A CA 1
ATOM 775 C C . ARG A 1 98 ? 11.031 -13.039 6.027 1 94.94 98 ARG A C 1
ATOM 777 O O . ARG A 1 98 ? 9.953 -12.461 5.918 1 94.94 98 ARG A O 1
ATOM 784 N N . PRO A 1 99 ? 12.18 -12.469 5.938 1 96.31 99 PRO A N 1
ATOM 785 C CA . PRO A 1 99 ? 12.156 -11.039 5.625 1 96.31 99 PRO A CA 1
ATOM 786 C C . PRO A 1 99 ? 11.547 -10.75 4.254 1 96.31 99 PRO A C 1
ATOM 788 O O . PRO A 1 99 ? 11.961 -11.336 3.252 1 96.31 99 PRO A O 1
ATOM 791 N N . ALA A 1 100 ? 10.602 -9.914 4.254 1 96.5 100 ALA A N 1
ATOM 792 C CA . ALA A 1 100 ? 9.945 -9.477 3.025 1 96.5 100 ALA A CA 1
ATOM 793 C C . ALA A 1 100 ? 10.234 -8 2.742 1 96.5 100 ALA A C 1
ATOM 795 O O . ALA A 1 100 ? 9.977 -7.141 3.588 1 96.5 100 ALA A O 1
ATOM 796 N N . ASN A 1 101 ? 10.711 -7.75 1.551 1 97.69 101 ASN A N 1
ATOM 797 C CA . ASN A 1 101 ? 10.992 -6.367 1.181 1 97.69 101 ASN A CA 1
ATOM 798 C C . ASN A 1 101 ? 9.711 -5.57 0.955 1 97.69 101 ASN A C 1
ATOM 800 O O . ASN A 1 101 ? 8.781 -6.059 0.311 1 97.69 101 ASN A O 1
ATOM 804 N N . VAL A 1 102 ? 9.727 -4.348 1.531 1 96.94 102 VAL A N 1
ATOM 805 C CA . VAL A 1 102 ? 8.562 -3.479 1.372 1 96.94 102 VAL A CA 1
ATOM 806 C C . VAL A 1 102 ? 9.023 -2.037 1.173 1 96.94 102 VAL A C 1
ATOM 808 O O . VAL A 1 102 ? 10.18 -1.7 1.458 1 96.94 102 VAL A O 1
ATOM 811 N N . CYS A 1 103 ? 8.125 -1.277 0.592 1 94.69 103 CYS A N 1
ATOM 812 C CA . CYS A 1 103 ? 8.406 0.147 0.447 1 94.69 103 CYS A CA 1
ATOM 813 C C . CYS A 1 103 ? 8.289 0.865 1.787 1 94.69 103 CYS A C 1
ATOM 815 O O . CYS A 1 103 ? 7.902 0.26 2.789 1 94.69 103 CYS A O 1
ATOM 817 N N . GLN A 1 104 ? 8.617 2.139 1.775 1 90.94 104 GLN A N 1
ATOM 818 C CA . GLN A 1 104 ? 8.617 2.92 3.008 1 90.94 104 GLN A CA 1
ATOM 819 C C . GLN A 1 104 ? 7.207 3.018 3.592 1 90.94 104 GLN A C 1
ATOM 821 O O . GLN A 1 104 ? 7.023 2.887 4.805 1 90.94 104 GLN A O 1
ATOM 826 N N . VAL A 1 105 ? 6.219 3.225 2.814 1 88.12 105 VAL A N 1
ATOM 827 C CA . VAL A 1 105 ? 4.836 3.395 3.252 1 88.12 105 VAL A CA 1
ATOM 828 C C . VAL A 1 105 ? 4.332 2.102 3.891 1 88.12 105 VAL A C 1
ATOM 830 O O . VAL A 1 105 ? 3.795 2.119 5 1 88.12 105 VAL A O 1
ATOM 833 N N . CYS A 1 106 ? 4.59 1.016 3.217 1 89.5 106 CYS A N 1
ATOM 834 C CA . CYS A 1 106 ? 4.133 -0.273 3.729 1 89.5 106 CYS A CA 1
ATOM 835 C C . CYS A 1 106 ? 4.871 -0.641 5.012 1 89.5 106 CYS A C 1
ATOM 837 O O . CYS A 1 106 ? 4.297 -1.267 5.906 1 89.5 106 CYS A O 1
ATOM 839 N N . HIS A 1 107 ? 6.145 -0.307 5.02 1 91.5 107 HIS A N 1
ATOM 840 C CA . HIS A 1 107 ? 6.902 -0.563 6.238 1 91.5 107 HIS A CA 1
ATOM 841 C C . HIS A 1 107 ? 6.27 0.133 7.438 1 91.5 107 HIS A C 1
ATOM 843 O O . HIS A 1 107 ? 6.133 -0.465 8.508 1 91.5 107 HIS A O 1
ATOM 849 N N . THR A 1 108 ? 5.918 1.35 7.191 1 83.19 108 THR A N 1
ATOM 850 C CA . THR A 1 108 ? 5.289 2.137 8.242 1 83.19 108 THR A CA 1
ATOM 851 C C . THR A 1 108 ? 3.941 1.538 8.633 1 83.19 108 THR A C 1
ATOM 853 O O . THR A 1 108 ? 3.615 1.457 9.82 1 83.19 108 THR A O 1
ATOM 856 N N . LEU A 1 109 ? 3.221 1.104 7.695 1 82.5 109 LEU A N 1
ATOM 857 C CA . LEU A 1 109 ? 1.903 0.515 7.914 1 82.5 109 LEU A CA 1
ATOM 858 C C . LEU A 1 109 ? 2.012 -0.778 8.719 1 82.5 109 LEU A C 1
ATOM 860 O O . LEU A 1 109 ? 1.207 -1.022 9.617 1 82.5 109 LEU A O 1
ATOM 864 N N . LEU A 1 110 ? 3.07 -1.592 8.453 1 85.75 110 LEU A N 1
ATOM 865 C CA . LEU A 1 110 ? 3.178 -2.943 8.984 1 85.75 110 LEU A CA 1
ATOM 866 C C . LEU A 1 110 ? 3.908 -2.941 10.328 1 85.75 110 LEU A C 1
ATOM 868 O O . LEU A 1 110 ? 3.74 -3.859 11.133 1 85.75 110 LEU A O 1
ATOM 872 N N . ASN A 1 111 ? 5.055 -2.35 10.477 1 76 111 ASN A N 1
ATOM 873 C CA . ASN A 1 111 ? 5.855 -2.336 11.695 1 76 111 ASN A CA 1
ATOM 874 C C . ASN A 1 111 ? 5.109 -1.68 12.852 1 76 111 ASN A C 1
ATOM 876 O O . ASN A 1 111 ? 5.379 -1.973 14.016 1 76 111 ASN A O 1
ATOM 880 N N . ARG A 1 112 ? 4.543 -0.753 12.758 1 59.06 112 ARG A N 1
ATOM 881 C CA . ARG A 1 112 ? 3.93 -0.216 13.969 1 59.06 112 ARG A CA 1
ATOM 882 C C . ARG A 1 112 ? 3.047 -1.26 14.648 1 59.06 112 ARG A C 1
ATOM 884 O O . ARG A 1 112 ? 2.662 -1.097 15.805 1 59.06 112 ARG A O 1
ATOM 891 N N . GLN A 1 113 ? 2.723 -2.266 14.047 1 46.91 113 GLN A N 1
ATOM 892 C CA . GLN A 1 113 ? 1.964 -3.287 14.766 1 46.91 113 GLN A CA 1
ATOM 893 C C . GLN A 1 113 ? 2.832 -3.992 15.805 1 46.91 113 GLN A C 1
ATOM 895 O O . GLN A 1 113 ? 2.318 -4.676 16.688 1 46.91 113 GLN A O 1
ATOM 900 N N . VAL A 1 114 ? 4.16 -4.09 15.727 1 36.28 114 VAL A N 1
ATOM 901 C CA . VAL A 1 114 ? 4.906 -4.879 16.703 1 36.28 114 VAL A CA 1
ATOM 902 C C . VAL A 1 114 ? 5.102 -4.078 17.984 1 36.28 114 VAL A C 1
ATOM 904 O O . VAL A 1 114 ? 5.57 -4.609 19 1 36.28 114 VAL A O 1
ATOM 907 N N . ASN A 1 115 ? 4.887 -2.76 18.031 1 32.41 115 ASN A N 1
ATOM 908 C CA . ASN A 1 115 ? 5.043 -2.328 19.406 1 32.41 115 ASN A CA 1
ATOM 909 C C . ASN A 1 115 ? 3.789 -2.607 20.234 1 32.41 115 ASN A C 1
ATOM 911 O O . ASN A 1 115 ? 2.674 -2.35 19.781 1 32.41 115 ASN A O 1
ATOM 915 N N . LEU B 1 1 ? 9.586 54.719 21.438 1 57.75 1 LEU B N 1
ATOM 916 C CA . LEU B 1 1 ? 8.289 54.062 21.406 1 57.75 1 LEU B CA 1
ATOM 917 C C . LEU B 1 1 ? 7.598 54.125 22.75 1 57.75 1 LEU B C 1
ATOM 919 O O . LEU B 1 1 ? 8.227 53.906 23.797 1 57.75 1 LEU B O 1
ATOM 923 N N . THR B 1 2 ? 6.383 54.625 22.828 1 72 2 THR B N 1
ATOM 924 C CA . THR B 1 2 ? 5.676 54.969 24.047 1 72 2 THR B CA 1
ATOM 925 C C . THR B 1 2 ? 5.07 53.719 24.688 1 72 2 THR B C 1
ATOM 927 O O . THR B 1 2 ? 4.984 52.688 24.047 1 72 2 THR B O 1
ATOM 930 N N . ALA B 1 3 ? 4.848 53.75 25.969 1 73.62 3 ALA B N 1
ATOM 931 C CA . ALA B 1 3 ? 4.227 52.688 26.734 1 73.62 3 ALA B CA 1
ATOM 932 C C . ALA B 1 3 ? 2.961 52.156 26.047 1 73.62 3 ALA B C 1
ATOM 934 O O . ALA B 1 3 ? 2.688 50.969 26.047 1 73.62 3 ALA B O 1
ATOM 935 N N . GLN B 1 4 ? 2.234 53.062 25.422 1 74.06 4 GLN B N 1
ATOM 936 C CA . GLN B 1 4 ? 0.978 52.75 24.75 1 74.06 4 GLN B CA 1
ATOM 937 C C . GLN B 1 4 ? 1.218 51.906 23.5 1 74.06 4 GLN B C 1
ATOM 939 O O . GLN B 1 4 ? 0.458 50.969 23.219 1 74.06 4 GLN B O 1
ATOM 944 N N . ASN B 1 5 ? 2.398 52.188 22.797 1 80.44 5 ASN B N 1
ATOM 945 C CA . ASN B 1 5 ? 2.734 51.469 21.594 1 80.44 5 ASN B CA 1
ATOM 946 C C . ASN B 1 5 ? 3.104 50 21.906 1 80.44 5 ASN B C 1
ATOM 948 O O . ASN B 1 5 ? 2.697 49.094 21.188 1 80.44 5 ASN B O 1
ATOM 952 N N . TYR B 1 6 ? 3.711 49.844 23.031 1 80.06 6 TYR B N 1
ATOM 953 C CA . TYR B 1 6 ? 4.141 48.5 23.422 1 80.06 6 TYR B CA 1
ATOM 954 C C . TYR B 1 6 ? 2.957 47.656 23.875 1 80.06 6 TYR B C 1
ATOM 956 O O . TYR B 1 6 ? 2.912 46.469 23.609 1 80.06 6 TYR B O 1
ATOM 964 N N . LYS B 1 7 ? 2.006 48.375 24.5 1 79.94 7 LYS B N 1
A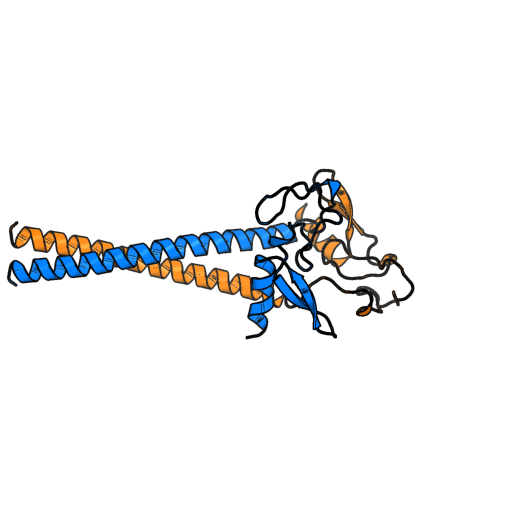TOM 965 C CA . LYS B 1 7 ? 0.793 47.688 24.922 1 79.94 7 LYS B CA 1
ATOM 966 C C . LYS B 1 7 ? 0.009 47.156 23.719 1 79.94 7 LYS B C 1
ATOM 968 O O . LYS B 1 7 ? -0.459 46.031 23.703 1 79.94 7 LYS B O 1
ATOM 973 N N . ALA B 1 8 ? -0.045 47.938 22.672 1 81.38 8 ALA B N 1
ATOM 974 C CA . ALA B 1 8 ? -0.758 47.562 21.453 1 81.38 8 ALA B CA 1
ATOM 975 C C . ALA B 1 8 ? -0.064 46.406 20.75 1 81.38 8 ALA B C 1
ATOM 977 O O . ALA B 1 8 ? -0.725 45.5 20.234 1 81.38 8 ALA B O 1
ATOM 978 N N . ARG B 1 9 ? 1.272 46.469 20.766 1 85 9 ARG B N 1
ATOM 979 C CA . ARG B 1 9 ? 2.039 45.406 20.125 1 85 9 ARG B CA 1
ATOM 980 C C . ARG B 1 9 ? 1.883 44.062 20.891 1 85 9 ARG B C 1
ATOM 982 O O . ARG B 1 9 ? 1.74 43.031 20.266 1 85 9 ARG B O 1
ATOM 989 N N . CYS B 1 10 ? 1.808 44.188 22.188 1 82.75 10 CYS B N 1
ATOM 990 C CA . CYS B 1 10 ? 1.649 42.969 23.016 1 82.75 10 CYS B CA 1
ATOM 991 C C . CYS B 1 10 ? 0.29 42.344 22.781 1 82.75 10 CYS B C 1
ATOM 993 O O . CYS B 1 10 ? 0.182 41.094 22.719 1 82.75 10 CYS B O 1
ATOM 995 N N . PHE B 1 11 ? -0.635 43.219 22.656 1 84.69 11 PHE B N 1
ATOM 996 C CA . PHE B 1 11 ? -1.979 42.688 22.406 1 84.69 11 PHE B CA 1
ATOM 997 C C . PHE B 1 11 ? -2.051 42 21.047 1 84.69 11 PHE B C 1
ATOM 999 O O . PHE B 1 11 ? -2.668 40.938 20.922 1 84.69 11 PHE B O 1
ATOM 1006 N N . SER B 1 12 ? -1.367 42.625 20.031 1 90.56 12 SER B N 1
ATOM 1007 C CA . SER B 1 12 ? -1.354 42.031 18.703 1 90.56 12 SER B CA 1
ATOM 1008 C C . SER B 1 12 ? -0.648 40.688 18.688 1 90.56 12 SER B C 1
ATOM 1010 O O . SER B 1 12 ? -1.152 39.719 18.109 1 90.56 12 SER B O 1
ATOM 1012 N N . LEU B 1 13 ? 0.448 40.562 19.484 1 87.5 13 LEU B N 1
ATOM 1013 C CA . LEU B 1 13 ? 1.228 39.344 19.547 1 87.5 13 LEU B CA 1
ATOM 1014 C C . LEU B 1 13 ? 0.449 38.25 20.266 1 87.5 13 LEU B C 1
ATOM 1016 O O . LEU B 1 13 ? 0.512 37.062 19.875 1 87.5 13 LEU B O 1
ATOM 1020 N N . GLN B 1 14 ? -0.288 38.656 21.25 1 88.88 14 GLN B N 1
ATOM 1021 C CA . GLN B 1 14 ? -1.11 37.719 22 1 88.88 14 GLN B CA 1
ATOM 1022 C C . GLN B 1 14 ? -2.23 37.156 21.125 1 88.88 14 GLN B C 1
ATOM 1024 O O . GLN B 1 14 ? -2.527 35.969 21.172 1 88.88 14 GLN B O 1
ATOM 1029 N N . SER B 1 15 ? -2.797 38.031 20.297 1 90.88 15 SER B N 1
ATOM 1030 C CA . SER B 1 15 ? -3.859 37.594 19.406 1 90.88 15 SER B CA 1
ATOM 1031 C C . SER B 1 15 ? -3.334 36.625 18.359 1 90.88 15 SER B C 1
ATOM 1033 O O . SER B 1 15 ? -3.977 35.594 18.078 1 90.88 15 SER B O 1
ATOM 1035 N N . GLU B 1 16 ? -2.127 36.906 17.875 1 90.25 16 GLU B N 1
ATOM 1036 C CA . GLU B 1 16 ? -1.496 36.031 16.891 1 90.25 16 GLU B CA 1
ATOM 1037 C C . GLU B 1 16 ? -1.146 34.688 17.5 1 90.25 16 GLU B C 1
ATOM 1039 O O . GLU B 1 16 ? -1.323 33.625 16.859 1 90.25 16 GLU B O 1
ATOM 1044 N N . LEU B 1 17 ? -0.755 34.781 18.734 1 90.12 17 LEU B N 1
ATOM 1045 C CA . LEU B 1 17 ? -0.406 33.562 19.453 1 90.12 17 LEU B CA 1
ATOM 1046 C C . LEU B 1 17 ? -1.644 32.688 19.703 1 90.12 17 LEU B C 1
ATOM 1048 O O . LEU B 1 17 ? -1.604 31.469 19.531 1 90.12 17 LEU B O 1
ATOM 1052 N N . ASP B 1 18 ? -2.658 33.312 20.078 1 90.69 18 ASP B N 1
ATOM 1053 C CA . ASP B 1 18 ? -3.912 32.625 20.297 1 90.69 18 ASP B CA 1
ATOM 1054 C C . ASP B 1 18 ? -4.398 31.953 19 1 90.69 18 ASP B C 1
ATOM 1056 O O . ASP B 1 18 ? -4.852 30.797 19.031 1 90.69 18 ASP B O 1
ATOM 1060 N N . THR B 1 19 ? -4.27 32.625 17.891 1 88.44 19 THR B N 1
ATOM 1061 C CA . THR B 1 19 ? -4.656 32.062 16.594 1 88.44 19 THR B CA 1
ATOM 1062 C C . THR B 1 19 ? -3.77 30.875 16.219 1 88.44 19 THR B C 1
ATOM 1064 O O . THR B 1 19 ? -4.258 29.859 15.734 1 88.44 19 THR B O 1
ATOM 1067 N N . SER B 1 20 ? -2.527 31.078 16.578 1 87 20 SER B N 1
ATOM 1068 C CA . SER B 1 20 ? -1.57 30.016 16.297 1 87 20 SER B CA 1
ATOM 1069 C C . SER B 1 20 ? -1.881 28.766 17.109 1 87 20 SER B C 1
ATOM 1071 O O . SER B 1 20 ? -1.806 27.656 16.594 1 87 20 SER B O 1
ATOM 1073 N N . GLU B 1 21 ? -2.299 28.984 18.25 1 88.12 21 GLU B N 1
ATOM 1074 C CA . GLU B 1 21 ? -2.621 27.875 19.141 1 88.12 21 GLU B CA 1
ATOM 1075 C C . GLU B 1 21 ? -3.904 27.172 18.688 1 88.12 21 GLU B C 1
ATOM 1077 O O . GLU B 1 21 ? -4.004 25.953 18.766 1 88.12 21 GLU B O 1
ATOM 1082 N N . ALA B 1 22 ? -4.824 27.875 18.219 1 87.88 22 ALA B N 1
ATOM 1083 C CA . ALA B 1 22 ? -6.066 27.297 17.703 1 87.88 22 ALA B CA 1
ATOM 1084 C C . ALA B 1 22 ? -5.809 26.438 16.469 1 87.88 22 ALA B C 1
ATOM 1086 O O . ALA B 1 22 ? -6.363 25.344 16.344 1 87.88 22 ALA B O 1
ATOM 1087 N N . VAL B 1 23 ? -4.926 26.984 15.633 1 84.81 23 VAL B N 1
ATOM 1088 C CA . VAL B 1 23 ? -4.555 26.25 14.422 1 84.81 23 VAL B CA 1
ATOM 1089 C C . VAL B 1 23 ? -3.832 24.969 14.797 1 84.81 23 VAL B C 1
ATOM 1091 O O . VAL B 1 23 ? -4.094 23.906 14.219 1 84.81 23 VAL B O 1
ATOM 1094 N N . GLN B 1 24 ? -3.021 25.094 15.805 1 83.62 24 GLN B N 1
ATOM 1095 C CA . GLN B 1 24 ? -2.283 23.938 16.266 1 83.62 24 GLN B CA 1
ATOM 1096 C C . GLN B 1 24 ? -3.229 22.875 16.828 1 83.62 24 GLN B C 1
ATOM 1098 O O . GLN B 1 24 ? -3.043 21.672 16.594 1 83.62 24 GLN B O 1
ATOM 1103 N N . LYS B 1 25 ? -4.223 23.266 17.469 1 86.56 25 LYS B N 1
ATOM 1104 C CA . LYS B 1 25 ? -5.203 22.344 18.016 1 86.56 25 LYS B CA 1
ATOM 1105 C C . LYS B 1 25 ? -5.973 21.625 16.906 1 86.56 25 LYS B C 1
ATOM 1107 O O . LYS B 1 25 ? -6.215 20.422 16.984 1 86.56 25 LYS B O 1
ATOM 1112 N N . ASP B 1 26 ? -6.277 22.359 15.867 1 81.62 26 ASP B N 1
ATOM 1113 C CA . ASP B 1 26 ? -6.965 21.781 14.719 1 81.62 26 ASP B CA 1
ATOM 1114 C C . ASP B 1 26 ? -6.082 20.75 14.008 1 81.62 26 ASP B C 1
ATOM 1116 O O . ASP B 1 26 ? -6.559 19.703 13.586 1 81.62 26 ASP B O 1
ATOM 1120 N N . PHE B 1 27 ? -4.863 21.109 13.961 1 79.81 27 PHE B N 1
ATOM 1121 C CA . PHE B 1 27 ? -3.908 20.219 13.305 1 79.81 27 PHE B CA 1
ATOM 1122 C C . PHE B 1 27 ? -3.746 18.922 14.086 1 79.81 27 PHE B C 1
ATOM 1124 O O . PHE B 1 27 ? -3.631 17.844 13.5 1 79.81 27 PHE B O 1
ATOM 1131 N N . VAL B 1 28 ? -3.764 18.984 15.344 1 82.31 28 VAL B N 1
ATOM 1132 C CA . VAL B 1 28 ? -3.648 17.812 16.203 1 82.31 28 VAL B CA 1
ATOM 1133 C C . VAL B 1 28 ? -4.859 16.906 15.992 1 82.31 28 VAL B C 1
ATOM 1135 O O . VAL B 1 28 ? -4.711 15.688 15.844 1 82.31 28 VAL B O 1
ATOM 1138 N N . GLN B 1 29 ? -6.062 17.391 15.812 1 80.31 29 GLN B N 1
ATOM 1139 C CA . GLN B 1 29 ? -7.281 16.625 15.609 1 80.31 29 GLN B CA 1
ATOM 1140 C C . GLN B 1 29 ? -7.266 15.922 14.25 1 80.31 29 GLN B C 1
ATOM 1142 O O . GLN B 1 29 ? -7.656 14.758 14.141 1 80.31 29 GLN B O 1
ATOM 1147 N N . LEU B 1 30 ? -6.805 16.609 13.305 1 76.5 30 LEU B N 1
ATOM 1148 C CA . LEU B 1 30 ? -6.699 16.031 11.977 1 76.5 30 LEU B CA 1
ATOM 1149 C C . LEU B 1 30 ? -5.715 14.867 11.969 1 76.5 30 LEU B C 1
ATOM 1151 O O . LEU B 1 30 ? -5.988 13.812 11.383 1 76.5 30 LEU B O 1
ATOM 1155 N N . SER B 1 31 ? -4.629 15.188 12.641 1 75.81 31 SER B N 1
ATOM 1156 C CA . SER B 1 31 ? -3.6 14.156 12.734 1 75.81 31 SER B CA 1
ATOM 1157 C C . SER B 1 31 ? -4.117 12.922 13.469 1 75.81 31 SER B C 1
ATOM 1159 O O . SER B 1 31 ? -3.803 11.797 13.086 1 75.81 31 SER B O 1
ATOM 1161 N N . GLN B 1 32 ? -4.891 13.117 14.367 1 74.25 32 GLN B N 1
ATOM 1162 C CA . GLN B 1 32 ? -5.488 12.016 15.109 1 74.25 32 GLN B CA 1
ATOM 1163 C C . GLN B 1 32 ? -6.473 11.234 14.242 1 74.25 32 GLN B C 1
ATOM 1165 O O . GLN B 1 32 ? -6.5 10 14.273 1 74.25 32 GLN B O 1
ATOM 1170 N N . SER B 1 33 ? -7.266 11.977 13.492 1 71.81 33 SER B N 1
ATOM 1171 C CA . SER B 1 33 ? -8.211 11.328 12.586 1 71.81 33 SER B CA 1
ATOM 1172 C C . SER B 1 33 ? -7.492 10.484 11.539 1 71.81 33 SER B C 1
ATOM 1174 O O . SER B 1 33 ? -7.914 9.367 11.242 1 71.81 33 SER B O 1
ATOM 1176 N N . LEU B 1 34 ? -6.477 10.984 11.023 1 71.81 34 LEU B N 1
ATOM 1177 C CA . LEU B 1 34 ? -5.672 10.25 10.047 1 71.81 34 LEU B CA 1
ATOM 1178 C C . LEU B 1 34 ? -5.035 9.023 10.68 1 71.81 34 LEU B C 1
ATOM 1180 O O . LEU B 1 34 ? -4.973 7.957 10.062 1 71.81 34 LEU B O 1
ATOM 1184 N N . GLN B 1 35 ? -4.707 9.25 11.875 1 70.81 35 GLN B N 1
ATOM 1185 C CA . GLN B 1 35 ? -4.109 8.125 12.594 1 70.81 35 GLN B CA 1
ATOM 1186 C C . GLN B 1 35 ? -5.129 7.016 12.82 1 70.81 35 GLN B C 1
ATOM 1188 O O . GLN B 1 35 ? -4.801 5.832 12.703 1 70.81 35 GLN B O 1
ATOM 1193 N N . ILE B 1 36 ? -6.316 7.422 13.078 1 69.94 36 ILE B N 1
ATOM 1194 C CA . ILE B 1 36 ? -7.387 6.445 13.266 1 69.94 36 ILE B CA 1
ATOM 1195 C C . ILE B 1 36 ? -7.664 5.727 11.945 1 69.94 36 ILE B C 1
ATOM 1197 O O . ILE B 1 36 ? -7.828 4.504 11.922 1 69.94 36 ILE B O 1
ATOM 1201 N N . GLN B 1 37 ? -7.664 6.434 10.93 1 63.69 37 GLN B N 1
ATOM 1202 C CA . GLN B 1 37 ? -7.879 5.832 9.617 1 63.69 37 GLN B CA 1
ATOM 1203 C C . GLN B 1 37 ? -6.758 4.859 9.266 1 63.69 37 GLN B C 1
ATOM 1205 O O . GLN B 1 37 ? -7.016 3.76 8.766 1 63.69 37 GLN B O 1
ATOM 1210 N N . LEU B 1 38 ? -5.574 5.309 9.562 1 67.31 38 LEU B N 1
ATOM 1211 C CA . LEU B 1 38 ? -4.422 4.453 9.305 1 67.31 38 LEU B CA 1
ATOM 1212 C C . LEU B 1 38 ? -4.492 3.18 10.148 1 67.31 38 LEU B C 1
ATOM 1214 O O . LEU B 1 38 ? -4.152 2.096 9.664 1 67.31 38 LEU B O 1
ATOM 1218 N N . GLU B 1 39 ? -4.953 3.371 11.32 1 67.38 39 GLU B N 1
ATOM 1219 C CA . GLU B 1 39 ? -5.094 2.217 12.203 1 67.38 39 GLU B CA 1
ATOM 1220 C C . GLU B 1 39 ? -6.137 1.238 11.672 1 67.38 39 GLU B C 1
ATOM 1222 O O . GLU B 1 39 ? -5.953 0.022 11.75 1 67.38 39 GLU B O 1
ATOM 1227 N N . LYS B 1 40 ? -7.121 1.736 11.133 1 64.69 40 LYS B N 1
ATOM 1228 C CA . LYS B 1 40 ? -8.148 0.885 10.547 1 64.69 40 LYS B CA 1
ATOM 1229 C C . LYS B 1 40 ? -7.605 0.103 9.352 1 64.69 40 LYS B C 1
ATOM 1231 O O . LYS B 1 40 ? -7.895 -1.086 9.203 1 64.69 40 LYS B O 1
ATOM 1236 N N . ILE B 1 41 ? -6.891 0.76 8.547 1 63.19 41 ILE B N 1
ATOM 1237 C CA . ILE B 1 41 ? -6.273 0.112 7.391 1 63.19 41 ILE B CA 1
ATOM 1238 C C . ILE B 1 41 ? -5.281 -0.945 7.863 1 63.19 41 ILE B C 1
ATOM 1240 O O . ILE B 1 41 ? -5.242 -2.055 7.328 1 63.19 41 ILE B O 1
ATOM 1244 N N . ARG B 1 42 ? -4.586 -0.634 8.82 1 63.69 42 ARG B N 1
ATOM 1245 C CA . ARG B 1 42 ? -3.602 -1.549 9.383 1 63.69 42 ARG B CA 1
ATOM 1246 C C . ARG B 1 42 ? -4.266 -2.814 9.914 1 63.69 42 ARG B C 1
ATOM 1248 O O . ARG B 1 42 ? -3.732 -3.914 9.758 1 63.69 42 ARG B O 1
ATOM 1255 N N . GLN B 1 43 ? -5.285 -2.545 10.617 1 62.25 43 GLN B N 1
ATOM 1256 C CA . GLN B 1 43 ? -6.008 -3.691 11.156 1 62.25 43 GLN B CA 1
ATOM 1257 C C . GLN B 1 43 ? -6.434 -4.652 10.047 1 62.25 43 GLN B C 1
ATOM 1259 O O . GLN B 1 43 ? -6.48 -5.863 10.258 1 62.25 43 GLN B O 1
ATOM 1264 N N . SER B 1 44 ? -6.555 -3.986 8.922 1 59.94 44 SER B N 1
ATOM 1265 C CA . SER B 1 44 ? -6.977 -4.816 7.797 1 59.94 44 SER B CA 1
ATOM 1266 C C . SER B 1 44 ? -5.777 -5.414 7.07 1 59.94 44 SER B C 1
ATOM 1268 O O . SER B 1 44 ? -5.902 -6.426 6.379 1 59.94 44 SER B O 1
ATOM 1270 N N . GLU B 1 45 ? -4.762 -4.625 7.395 1 67 45 GLU B N 1
ATOM 1271 C CA . GLU B 1 45 ? -3.549 -5.008 6.68 1 67 45 GLU B CA 1
ATOM 1272 C C . GLU B 1 45 ? -2.42 -5.344 7.648 1 67 45 GLU B C 1
ATOM 1274 O O . GLU B 1 45 ? -1.485 -4.559 7.82 1 67 45 GLU B O 1
ATOM 1279 N N . GLN B 1 46 ? -2.436 -6.449 8.266 1 73.44 46 GLN B N 1
ATOM 1280 C CA . GLN B 1 46 ? -1.556 -6.723 9.398 1 73.44 46 GLN B CA 1
ATOM 1281 C C . GLN B 1 46 ? -0.286 -7.438 8.945 1 73.44 46 GLN B C 1
ATOM 1283 O O . GLN B 1 46 ? 0.75 -7.352 9.609 1 73.44 46 GLN B O 1
ATOM 1288 N N . GLU B 1 47 ? -0.433 -8.055 7.824 1 85.06 47 GLU B N 1
ATOM 1289 C CA . GLU B 1 47 ? 0.725 -8.828 7.395 1 85.06 47 GLU B CA 1
ATOM 1290 C C . GLU B 1 47 ? 1.047 -8.578 5.926 1 85.06 47 GLU B C 1
ATOM 1292 O O . GLU B 1 47 ? 0.203 -8.078 5.176 1 85.06 47 GLU B O 1
ATOM 1297 N N . VAL B 1 48 ? 2.236 -8.875 5.605 1 91.19 48 VAL B N 1
ATOM 1298 C CA . VAL B 1 48 ? 2.652 -8.789 4.211 1 91.19 48 VAL B CA 1
ATOM 1299 C C . VAL B 1 48 ? 1.74 -9.656 3.342 1 91.19 48 VAL B C 1
ATOM 1301 O O . VAL B 1 48 ? 1.403 -10.781 3.715 1 91.19 48 VAL B O 1
ATOM 1304 N N . ARG B 1 49 ? 1.339 -9.078 2.281 1 90.44 49 ARG B N 1
ATOM 1305 C CA . ARG B 1 49 ? 0.375 -9.758 1.418 1 90.44 49 ARG B CA 1
ATOM 1306 C C . ARG B 1 49 ? 1.031 -10.898 0.65 1 90.44 49 ARG B C 1
ATOM 1308 O O . ARG B 1 49 ? 0.408 -11.938 0.418 1 90.44 49 ARG B O 1
ATOM 1315 N N . TRP B 1 50 ? 2.254 -10.695 0.294 1 94.19 50 TRP B N 1
ATOM 1316 C CA . TRP B 1 50 ? 2.949 -11.68 -0.526 1 94.19 50 TRP B CA 1
ATOM 1317 C C . TRP B 1 50 ? 3.119 -12.992 0.229 1 94.19 50 TRP B C 1
ATOM 1319 O O . TRP B 1 50 ? 3.529 -13 1.392 1 94.19 50 TRP B O 1
ATOM 1329 N N . GLN B 1 51 ? 2.777 -14.016 -0.432 1 93.25 51 GLN B N 1
ATOM 1330 C CA . GLN B 1 51 ? 2.928 -15.359 0.119 1 93.25 51 GLN B CA 1
ATOM 1331 C C . GLN B 1 51 ? 3.996 -16.156 -0.633 1 93.25 51 GLN B C 1
ATOM 1333 O O . GLN B 1 51 ? 3.93 -16.281 -1.856 1 93.25 51 GLN B O 1
ATOM 1338 N N . TRP B 1 52 ? 4.965 -16.578 0.115 1 94.62 52 TRP B N 1
ATOM 1339 C CA . TRP B 1 52 ? 5.949 -17.469 -0.501 1 94.62 52 TRP B CA 1
ATOM 1340 C C . TRP B 1 52 ? 5.344 -18.828 -0.778 1 94.62 52 TRP B C 1
ATOM 1342 O O . TRP B 1 52 ? 4.586 -19.359 0.038 1 94.62 52 TRP B O 1
ATOM 1352 N N . GLU B 1 53 ? 5.734 -19.359 -1.89 1 95.06 53 GLU B N 1
ATOM 1353 C CA . GLU B 1 53 ? 5.168 -20.625 -2.309 1 95.06 53 GLU B CA 1
ATOM 1354 C C . GLU B 1 53 ? 5.41 -21.719 -1.259 1 95.06 53 GLU B C 1
ATOM 1356 O O . GLU B 1 53 ? 4.535 -22.547 -1.008 1 95.06 53 GLU B O 1
ATOM 1361 N N . ASP B 1 54 ? 6.543 -21.688 -0.595 1 94.44 54 ASP B N 1
ATOM 1362 C CA . ASP B 1 54 ? 6.898 -22.703 0.391 1 94.44 54 ASP B CA 1
ATOM 1363 C C . ASP B 1 54 ? 6.027 -22.594 1.639 1 94.44 54 ASP B C 1
ATOM 1365 O O . ASP B 1 54 ? 5.949 -23.531 2.438 1 94.44 54 ASP B O 1
ATOM 1369 N N . ASP B 1 55 ? 5.336 -21.469 1.793 1 94.25 55 ASP B N 1
ATOM 1370 C CA . ASP B 1 55 ? 4.543 -21.234 2.994 1 94.25 55 ASP B CA 1
ATOM 1371 C C . ASP B 1 55 ? 3.068 -21.531 2.75 1 94.25 55 ASP B C 1
ATOM 1373 O O . ASP B 1 55 ? 2.25 -21.438 3.668 1 94.25 55 ASP B O 1
ATOM 1377 N N . VAL B 1 56 ? 2.672 -21.859 1.482 1 95.44 56 VAL B N 1
ATOM 1378 C CA . VAL B 1 56 ? 1.262 -22.016 1.142 1 95.44 56 VAL B CA 1
ATOM 1379 C C . VAL B 1 56 ? 1.04 -23.375 0.481 1 95.44 56 VAL B C 1
ATOM 1381 O O . VAL B 1 56 ? 1.653 -23.688 -0.545 1 95.44 56 VAL B O 1
ATOM 1384 N N . GLU B 1 57 ? 0.104 -24.219 0.977 1 97.06 57 GLU B N 1
ATOM 1385 C CA . GLU B 1 57 ? -0.144 -25.547 0.436 1 97.06 57 GLU B CA 1
ATOM 1386 C C . GLU B 1 57 ? -1.554 -25.672 -0.137 1 97.06 57 GLU B C 1
ATOM 1388 O O . GLU B 1 57 ? -1.848 -26.578 -0.903 1 97.06 57 GLU B O 1
ATOM 1393 N N . ASN B 1 58 ? -2.445 -24.641 0.34 1 97.38 58 ASN B N 1
ATOM 1394 C CA . ASN B 1 58 ? -3.848 -24.719 -0.053 1 97.38 58 ASN B CA 1
ATOM 1395 C C . ASN B 1 58 ? -4.344 -23.406 -0.646 1 97.38 58 ASN B C 1
ATOM 1397 O O . ASN B 1 58 ? -3.91 -22.328 -0.234 1 97.38 58 ASN B O 1
ATOM 1401 N N . CYS B 1 59 ? -5.262 -23.516 -1.498 1 96.25 59 CYS B N 1
ATOM 1402 C CA . CYS B 1 59 ? -5.934 -22.375 -2.129 1 96.25 59 CYS B CA 1
ATOM 1403 C C . CYS B 1 59 ? -6.633 -21.516 -1.089 1 96.25 59 CYS B C 1
ATOM 1405 O O . CYS B 1 59 ? -7.344 -22.016 -0.224 1 96.25 59 CYS B O 1
ATOM 1407 N N . SER B 1 60 ? -6.516 -20.25 -1.194 1 94.25 60 SER B N 1
ATOM 1408 C CA . SER B 1 60 ? -7.121 -19.328 -0.252 1 94.25 60 SER B CA 1
ATOM 1409 C C . SER B 1 60 ? -8.625 -19.203 -0.48 1 94.25 60 SER B C 1
ATOM 1411 O O . SER B 1 60 ? -9.336 -18.609 0.327 1 94.25 60 SER B O 1
ATOM 1413 N N . GLY B 1 61 ? -9.086 -19.719 -1.58 1 91.38 61 GLY B N 1
ATOM 1414 C CA . GLY B 1 61 ? -10.5 -19.656 -1.913 1 91.38 61 GLY B CA 1
ATOM 1415 C C . GLY B 1 61 ? -11.25 -20.922 -1.547 1 91.38 61 GLY B C 1
ATOM 1416 O O . GLY B 1 61 ? -12.094 -20.922 -0.65 1 91.38 61 GLY B O 1
ATOM 1417 N N . CYS B 1 62 ? -10.891 -22.047 -2.146 1 93.31 62 CYS B N 1
ATOM 1418 C CA . CYS B 1 62 ? -11.672 -23.266 -1.994 1 93.31 62 CYS B CA 1
ATOM 1419 C C . CYS B 1 62 ? -10.945 -24.281 -1.114 1 93.31 62 CYS B C 1
ATOM 1421 O O . CYS B 1 62 ? -11.516 -25.297 -0.738 1 93.31 62 CYS B O 1
ATOM 1423 N N . GLY B 1 63 ? -9.656 -24.109 -0.959 1 95.62 63 GLY B N 1
ATOM 1424 C CA . GLY B 1 63 ? -8.93 -24.984 -0.043 1 95.62 63 GLY B CA 1
ATOM 1425 C C . GLY B 1 63 ? -8.266 -26.156 -0.733 1 95.62 63 GLY B C 1
ATOM 1426 O O . GLY B 1 63 ? -7.562 -26.938 -0.093 1 95.62 63 GLY B O 1
ATOM 1427 N N . THR B 1 64 ? -8.422 -26.266 -2.053 1 97.31 64 THR B N 1
ATOM 1428 C CA . THR B 1 64 ? -7.746 -27.344 -2.785 1 97.31 64 THR B CA 1
ATOM 1429 C C . THR B 1 64 ? -6.23 -27.172 -2.725 1 97.31 64 THR B C 1
ATOM 1431 O O . THR B 1 64 ? -5.734 -26.047 -2.613 1 97.31 64 THR B O 1
ATOM 1434 N N . SER B 1 65 ? -5.496 -28.281 -2.824 1 98.25 65 SER B N 1
ATOM 1435 C CA . SER B 1 65 ? -4.039 -28.25 -2.746 1 98.25 65 SER B CA 1
ATOM 1436 C C . SER B 1 65 ? -3.438 -27.578 -3.977 1 98.25 65 SER B C 1
ATOM 1438 O O . SER B 1 65 ? -3.805 -27.906 -5.109 1 98.25 65 SER B O 1
ATOM 1440 N N . VAL B 1 66 ? -2.469 -26.672 -3.682 1 98.19 66 VAL B N 1
ATOM 1441 C CA . VAL B 1 66 ? -1.803 -25.984 -4.781 1 98.19 66 VAL B CA 1
ATOM 1442 C C . VAL B 1 66 ? -0.339 -26.422 -4.848 1 98.19 66 VAL B C 1
ATOM 1444 O O . VAL B 1 66 ? 0.456 -25.812 -5.582 1 98.19 66 VAL B O 1
ATOM 1447 N N . VAL B 1 67 ? 0.113 -27.406 -4.133 1 97.38 67 VAL B N 1
ATOM 1448 C CA . VAL B 1 67 ? 1.499 -27.828 -3.967 1 97.38 67 VAL B CA 1
ATOM 1449 C C . VAL B 1 67 ? 2.09 -28.203 -5.324 1 97.38 67 VAL B C 1
ATOM 1451 O O . VAL B 1 67 ? 3.262 -27.938 -5.594 1 97.38 67 VAL B O 1
ATOM 1454 N N . LYS B 1 68 ? 1.296 -28.75 -6.211 1 96.94 68 LYS B N 1
ATOM 1455 C CA . LYS B 1 68 ? 1.799 -29.25 -7.488 1 96.94 68 LYS B CA 1
ATOM 1456 C C . LYS B 1 68 ? 1.72 -28.172 -8.57 1 96.94 68 LYS B C 1
ATOM 1458 O O . LYS B 1 68 ? 2.205 -28.375 -9.688 1 96.94 68 LYS B O 1
ATOM 1463 N N . MET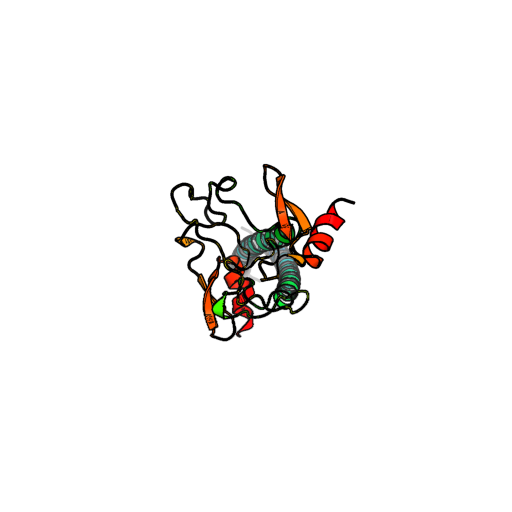 B 1 69 ? 1.177 -27.016 -8.367 1 96.19 69 MET B N 1
ATOM 1464 C CA . MET B 1 69 ? 1.036 -25.938 -9.328 1 96.19 69 MET B CA 1
ATOM 1465 C C . MET B 1 69 ? 2.258 -25.031 -9.312 1 96.19 69 MET B C 1
ATOM 1467 O O . MET B 1 69 ? 2.564 -24.406 -8.281 1 96.19 69 MET B O 1
ATOM 1471 N N . LYS B 1 70 ? 2.951 -25.078 -10.406 1 93.5 70 LYS B N 1
ATOM 1472 C CA . LYS B 1 70 ? 4.141 -24.234 -10.523 1 93.5 70 LYS B CA 1
ATOM 1473 C C . LYS B 1 70 ? 4.148 -23.469 -11.836 1 93.5 70 LYS B C 1
ATOM 1475 O O . LYS B 1 70 ? 4.141 -24.062 -12.914 1 93.5 70 LYS B O 1
ATOM 1480 N N . PRO B 1 71 ? 4.191 -22.188 -11.828 1 94.06 71 PRO B N 1
ATOM 1481 C CA . PRO B 1 71 ? 4.062 -21.344 -10.641 1 94.06 71 PRO B CA 1
ATOM 1482 C C . PRO B 1 71 ? 2.656 -21.375 -10.047 1 94.06 71 PRO B C 1
ATOM 1484 O O . PRO B 1 71 ? 1.688 -21.656 -10.758 1 94.06 71 PRO B O 1
ATOM 1487 N N . ARG B 1 72 ? 2.508 -21.109 -8.812 1 97.25 72 ARG B N 1
ATOM 1488 C CA . ARG B 1 72 ? 1.196 -21.078 -8.172 1 97.25 72 ARG B CA 1
ATOM 1489 C C . ARG B 1 72 ? 0.427 -19.828 -8.57 1 97.25 72 ARG B C 1
ATOM 1491 O O . ARG B 1 72 ? 0.962 -18.719 -8.508 1 97.25 72 ARG B O 1
ATOM 1498 N N . PRO B 1 73 ? -0.846 -19.969 -8.93 1 97.5 73 PRO B N 1
ATOM 1499 C CA . PRO B 1 73 ? -1.634 -18.812 -9.359 1 97.5 73 PRO B CA 1
ATOM 1500 C C . PRO B 1 73 ? -1.909 -17.828 -8.227 1 97.5 73 PRO B C 1
ATOM 1502 O O . PRO B 1 73 ? -2.168 -18.234 -7.094 1 97.5 73 PRO B O 1
ATOM 1505 N N . ARG B 1 74 ? -1.834 -16.578 -8.523 1 96.94 74 ARG B N 1
ATOM 1506 C CA . ARG B 1 74 ? -2.043 -15.523 -7.531 1 96.94 74 ARG B CA 1
ATOM 1507 C C . ARG B 1 74 ? -3.061 -14.508 -8.031 1 96.94 74 ARG B C 1
ATOM 1509 O O . ARG B 1 74 ? -3.109 -14.195 -9.219 1 96.94 74 ARG B O 1
ATOM 1516 N N . CYS B 1 75 ? -3.789 -14.055 -7.113 1 96.38 75 CYS B N 1
ATOM 1517 C CA . CYS B 1 75 ? -4.602 -12.883 -7.414 1 96.38 75 CYS B CA 1
ATOM 1518 C C . CYS B 1 75 ? -3.73 -11.648 -7.617 1 96.38 75 CYS B C 1
ATOM 1520 O O . CYS B 1 75 ? -2.896 -11.328 -6.77 1 96.38 75 CYS B O 1
ATOM 1522 N N . LEU B 1 76 ? -3.914 -11 -8.648 1 96.44 76 LEU B N 1
ATOM 1523 C CA . LEU B 1 76 ? -3.031 -9.891 -8.969 1 96.44 76 LEU B CA 1
ATOM 1524 C C . LEU B 1 76 ? -3.451 -8.625 -8.219 1 96.44 76 LEU B C 1
ATOM 1526 O O . LEU B 1 76 ? -2.805 -7.586 -8.336 1 96.44 76 LEU B O 1
ATOM 1530 N N . HIS B 1 77 ? -4.43 -8.719 -7.316 1 94.38 77 HIS B N 1
ATOM 1531 C CA . HIS B 1 77 ? -4.832 -7.602 -6.477 1 94.38 77 HIS B CA 1
ATOM 1532 C C . HIS B 1 77 ? -4.488 -7.855 -5.016 1 94.38 77 HIS B C 1
ATOM 1534 O O . HIS B 1 77 ? -3.76 -7.074 -4.398 1 94.38 77 HIS B O 1
ATOM 1540 N N . CYS B 1 78 ? -4.926 -8.875 -4.457 1 90.75 78 CYS B N 1
ATOM 1541 C CA . CYS B 1 78 ? -4.625 -9.133 -3.055 1 90.75 78 CYS B CA 1
ATOM 1542 C C . CYS B 1 78 ? -3.324 -9.906 -2.904 1 90.75 78 CYS B C 1
ATOM 1544 O O . CYS B 1 78 ? -2.783 -10.016 -1.802 1 90.75 78 CYS B O 1
ATOM 1546 N N . CYS B 1 79 ? -2.846 -10.516 -4.012 1 93.5 79 CYS B N 1
ATOM 1547 C CA . CYS B 1 79 ? -1.539 -11.148 -4.156 1 93.5 79 CYS B CA 1
ATOM 1548 C C . CYS B 1 79 ? -1.496 -12.492 -3.43 1 93.5 79 CYS B C 1
ATOM 1550 O O . CYS B 1 79 ? -0.435 -13.102 -3.316 1 93.5 79 CYS B O 1
ATOM 1552 N N . LYS B 1 80 ? -2.607 -13.039 -2.973 1 93.31 80 LYS B N 1
ATOM 1553 C CA . LYS B 1 80 ? -2.652 -14.352 -2.336 1 93.31 80 LYS B CA 1
ATOM 1554 C C . LYS B 1 80 ? -2.613 -15.469 -3.377 1 93.31 80 LYS B C 1
ATOM 1556 O O . LYS B 1 80 ? -2.887 -15.234 -4.555 1 93.31 80 LYS B O 1
ATOM 1561 N N . ILE B 1 81 ? -2.287 -16.594 -2.889 1 97.31 81 ILE B N 1
ATOM 1562 C CA . ILE B 1 81 ? -2.195 -17.75 -3.764 1 97.31 81 ILE B CA 1
ATOM 1563 C C . ILE B 1 81 ? -3.539 -18.484 -3.801 1 97.31 81 ILE B C 1
ATOM 1565 O O . ILE B 1 81 ? -4.156 -18.703 -2.758 1 97.31 81 ILE B O 1
ATOM 1569 N N . PHE B 1 82 ? -3.988 -18.781 -4.992 1 97.19 82 PHE B N 1
ATOM 1570 C CA . PHE B 1 82 ? -5.23 -19.5 -5.25 1 97.19 82 PHE B CA 1
ATOM 1571 C C . PHE B 1 82 ? -5 -20.656 -6.223 1 97.19 82 PHE B C 1
ATOM 1573 O O . PHE B 1 82 ? -3.918 -20.766 -6.801 1 97.19 82 PHE B O 1
ATOM 1580 N N . CYS B 1 83 ? -5.938 -21.5 -6.344 1 97.81 83 CYS B N 1
ATOM 1581 C CA . CYS B 1 83 ? -5.93 -22.438 -7.469 1 97.81 83 CYS B CA 1
ATOM 1582 C C . CYS B 1 83 ? -6.406 -21.75 -8.742 1 97.81 83 CYS B C 1
ATOM 1584 O O . CYS B 1 83 ? -6.918 -20.625 -8.695 1 97.81 83 CYS B O 1
ATOM 1586 N N . THR B 1 84 ? -6.18 -22.375 -9.852 1 97.62 84 THR B N 1
ATOM 1587 C CA . THR B 1 84 ? -6.48 -21.812 -11.164 1 97.62 84 THR B CA 1
ATOM 1588 C C . THR B 1 84 ? -7.957 -21.438 -11.266 1 97.62 84 THR B C 1
ATOM 1590 O O . THR B 1 84 ? -8.305 -20.391 -11.812 1 97.62 84 THR B O 1
ATOM 1593 N N . SER B 1 85 ? -8.844 -22.219 -10.656 1 97.12 85 SER B N 1
ATOM 1594 C CA . SER B 1 85 ? -10.281 -22 -10.75 1 97.12 85 SER B CA 1
ATOM 1595 C C . SER B 1 85 ? -10.711 -20.797 -9.914 1 97.12 85 SER B C 1
ATOM 1597 O O . SER B 1 85 ? -11.664 -20.109 -10.273 1 97.12 85 SER B O 1
ATOM 1599 N N . CYS B 1 86 ? -10.055 -20.469 -8.844 1 95.38 86 CYS B N 1
ATOM 1600 C CA . CYS B 1 86 ? -10.469 -19.422 -7.91 1 95.38 86 CYS B CA 1
ATOM 1601 C C . CYS B 1 86 ? -9.875 -18.078 -8.297 1 95.38 86 CYS B C 1
ATOM 1603 O O . CYS B 1 86 ? -10.227 -17.047 -7.727 1 95.38 86 CYS B O 1
ATOM 1605 N N . VAL B 1 87 ? -8.977 -18.062 -9.234 1 97.56 87 VAL B N 1
ATOM 1606 C CA . VAL B 1 87 ? -8.414 -16.812 -9.734 1 97.56 87 VAL B CA 1
ATOM 1607 C C . VAL B 1 87 ? -8.664 -16.703 -11.234 1 97.56 87 VAL B C 1
ATOM 1609 O O . VAL B 1 87 ? -7.812 -16.203 -11.977 1 97.56 87 VAL B O 1
ATOM 1612 N N . GLN B 1 88 ? -9.859 -17 -11.609 1 97.38 88 GLN B N 1
ATOM 1613 C CA . GLN B 1 88 ? -10.195 -17.062 -13.031 1 97.38 88 GLN B CA 1
ATOM 1614 C C . GLN B 1 88 ? -10.875 -15.773 -13.484 1 97.38 88 GLN B C 1
ATOM 1616 O O . GLN B 1 88 ? -11.062 -15.555 -14.68 1 97.38 88 GLN B O 1
ATOM 1621 N N . HIS B 1 89 ? -11.281 -14.883 -12.555 1 95.19 89 HIS B N 1
ATOM 1622 C CA . HIS B 1 89 ? -11.898 -13.609 -12.906 1 95.19 89 HIS B CA 1
ATOM 1623 C C . HIS B 1 89 ? -10.852 -12.609 -13.398 1 95.19 89 HIS B C 1
ATOM 1625 O O . HIS B 1 89 ? -9.688 -12.672 -12.992 1 95.19 89 HIS B O 1
ATOM 1631 N N . THR B 1 90 ? -11.227 -11.75 -14.289 1 96.94 90 THR B N 1
ATOM 1632 C CA . THR B 1 90 ? -10.281 -10.773 -14.812 1 96.94 90 THR B CA 1
ATOM 1633 C C . THR B 1 90 ? -10.828 -9.359 -14.664 1 96.94 90 THR B C 1
ATOM 1635 O O . THR B 1 90 ? -12.047 -9.156 -14.656 1 96.94 90 THR B O 1
ATOM 1638 N N . VAL B 1 91 ? -9.961 -8.414 -14.438 1 95.56 91 VAL B N 1
ATOM 1639 C CA . VAL B 1 91 ? -10.234 -6.98 -14.398 1 95.56 91 VAL B CA 1
ATOM 1640 C C . VAL B 1 91 ? -9.227 -6.238 -15.273 1 95.56 91 VAL B C 1
ATOM 1642 O O . VAL B 1 91 ? -8.031 -6.562 -15.258 1 95.56 91 VAL B O 1
ATOM 1645 N N . PRO B 1 92 ? -9.781 -5.336 -16.109 1 94.69 92 PRO B N 1
ATOM 1646 C CA . PRO B 1 92 ? -8.828 -4.535 -16.891 1 94.69 92 PRO B CA 1
ATOM 1647 C C . PRO B 1 92 ? -7.871 -3.746 -15.992 1 94.69 92 PRO B C 1
ATOM 1649 O O . PRO B 1 92 ? -8.305 -3.1 -15.039 1 94.69 92 PRO B O 1
ATOM 1652 N N . SER B 1 93 ? -6.605 -3.814 -16.359 1 92.75 93 SER B N 1
ATOM 1653 C CA . SER B 1 93 ? -5.59 -3.209 -15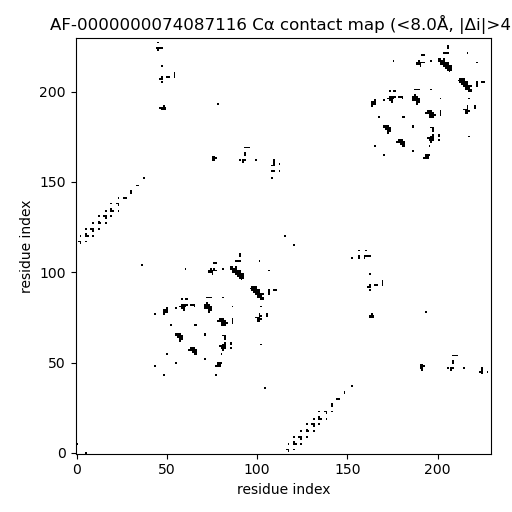.5 1 92.75 93 SER B CA 1
ATOM 1654 C C . SER B 1 93 ? -4.578 -2.416 -16.312 1 92.75 93 SER B C 1
ATOM 1656 O O . SER B 1 93 ? -4.262 -2.781 -17.453 1 92.75 93 SER B O 1
ATOM 1658 N N . GLY B 1 94 ? -4.137 -1.277 -15.742 1 89.62 94 GLY B N 1
ATOM 1659 C CA . GLY B 1 94 ? -3.064 -0.499 -16.344 1 89.62 94 GLY B CA 1
ATOM 1660 C C . GLY B 1 94 ? -3.512 0.319 -17.531 1 89.62 94 GLY B C 1
ATOM 1661 O O . GLY B 1 94 ? -4.707 0.387 -17.828 1 89.62 94 GLY B O 1
ATOM 1662 N N . PRO B 1 95 ? -2.516 0.926 -18.203 1 90.75 95 PRO B N 1
ATOM 1663 C CA . PRO B 1 95 ? -2.805 1.825 -19.312 1 90.75 95 PRO B CA 1
ATOM 1664 C C . PRO B 1 95 ? -3.352 1.09 -20.547 1 90.75 95 PRO B C 1
ATOM 1666 O O . PRO B 1 95 ? -4.137 1.655 -21.297 1 90.75 95 PRO B O 1
ATOM 1669 N N . THR B 1 96 ? -2.982 -0.167 -20.656 1 91.44 96 THR B N 1
ATOM 1670 C CA . THR B 1 96 ? -3.395 -0.929 -21.828 1 91.44 96 THR B CA 1
ATOM 1671 C C . THR B 1 96 ? -4.629 -1.771 -21.516 1 91.44 96 THR B C 1
ATOM 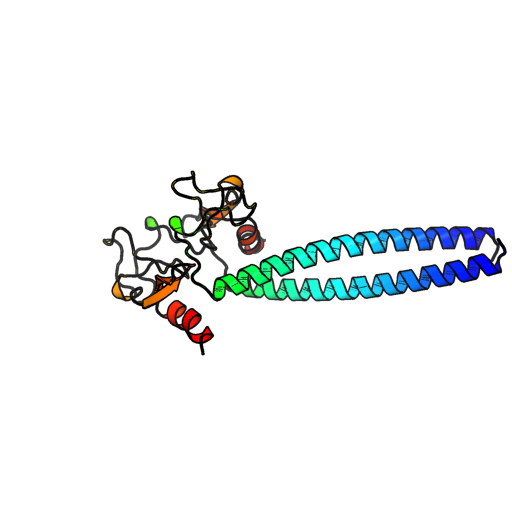1673 O O . THR B 1 96 ? -5.105 -2.521 -22.375 1 91.44 96 THR B O 1
ATOM 1676 N N . ARG B 1 97 ? -5.133 -1.688 -20.266 1 92.94 97 ARG B N 1
ATOM 1677 C CA . ARG B 1 97 ? -6.312 -2.42 -19.828 1 92.94 97 ARG B CA 1
ATOM 1678 C C . ARG B 1 97 ? -6.137 -3.922 -20.031 1 92.94 97 ARG B C 1
ATOM 1680 O O . ARG B 1 97 ? -7.047 -4.602 -20.5 1 92.94 97 ARG B O 1
ATOM 1687 N N . ARG B 1 98 ? -4.922 -4.359 -19.766 1 95.56 98 ARG B N 1
ATOM 1688 C CA . ARG B 1 98 ? -4.625 -5.789 -19.844 1 95.56 98 ARG B CA 1
ATOM 1689 C C . ARG B 1 98 ? -5.422 -6.566 -18.797 1 95.56 98 ARG B C 1
ATOM 1691 O O . ARG B 1 98 ? -5.523 -6.141 -17.641 1 95.56 98 ARG B O 1
ATOM 1698 N N . PRO B 1 99 ? -5.977 -7.637 -19.25 1 96.62 99 PRO B N 1
ATOM 1699 C CA . PRO B 1 99 ? -6.734 -8.406 -18.266 1 96.62 99 PRO B CA 1
ATOM 1700 C C . PRO B 1 99 ? -5.855 -8.953 -17.141 1 96.62 99 PRO B C 1
ATOM 1702 O O . PRO B 1 99 ? -4.836 -9.594 -17.406 1 96.62 99 PRO B O 1
ATOM 1705 N N . ALA B 1 100 ? -6.246 -8.641 -15.938 1 97.12 100 ALA B N 1
ATOM 1706 C CA . ALA B 1 100 ? -5.551 -9.133 -14.75 1 97.12 100 ALA B CA 1
ATOM 1707 C C . ALA B 1 100 ? -6.414 -10.117 -13.969 1 97.12 100 ALA B C 1
ATOM 1709 O O . ALA B 1 100 ? -7.543 -9.797 -13.594 1 97.12 100 ALA B O 1
ATOM 1710 N N . ASN B 1 101 ? -5.855 -11.25 -13.711 1 97.81 101 ASN B N 1
ATOM 1711 C CA . ASN B 1 101 ? -6.598 -12.258 -12.961 1 97.81 101 ASN B CA 1
ATOM 1712 C C . ASN B 1 101 ? -6.73 -11.867 -11.484 1 97.81 101 ASN B C 1
ATOM 1714 O O . ASN B 1 101 ? -5.766 -11.414 -10.867 1 97.81 101 ASN B O 1
ATOM 1718 N N . VAL B 1 102 ? -7.945 -12.055 -10.992 1 96.94 102 VAL B N 1
ATOM 1719 C CA . VAL B 1 102 ? -8.203 -11.742 -9.594 1 96.94 102 VAL B CA 1
ATOM 1720 C C . VAL B 1 102 ? -9.133 -12.797 -8.992 1 96.94 102 VAL B C 1
ATOM 1722 O O . VAL B 1 102 ? -9.781 -13.555 -9.719 1 96.94 102 VAL B O 1
ATOM 1725 N N . CYS B 1 103 ? -9.055 -12.844 -7.688 1 93.5 103 CYS B N 1
ATOM 1726 C CA . CYS B 1 103 ? -9.977 -13.734 -7 1 93.5 103 CYS B CA 1
ATOM 1727 C C . CYS B 1 103 ? -11.391 -13.164 -7.008 1 93.5 103 CYS B C 1
ATOM 1729 O O . CYS B 1 103 ? -11.609 -12.039 -7.453 1 93.5 103 CYS B O 1
ATOM 1731 N N . GLN B 1 104 ? -12.281 -13.984 -6.496 1 90.12 104 GLN B N 1
ATOM 1732 C CA . GLN B 1 104 ? -13.688 -13.586 -6.508 1 90.12 104 GLN B CA 1
ATOM 1733 C C . GLN B 1 104 ? -13.914 -12.336 -5.664 1 90.12 104 GLN B C 1
ATOM 1735 O O . GLN B 1 104 ? -14.633 -11.422 -6.074 1 90.12 104 GLN B O 1
ATOM 1740 N N . VAL B 1 105 ? -13.336 -12.25 -4.516 1 88.31 105 VAL B N 1
ATOM 1741 C CA . VAL B 1 105 ? -13.508 -11.133 -3.594 1 88.31 105 VAL B CA 1
ATOM 1742 C C . VAL B 1 105 ? -12.984 -9.852 -4.234 1 88.31 105 VAL B C 1
ATOM 1744 O O . VAL B 1 105 ? -13.688 -8.836 -4.258 1 88.31 105 VAL B O 1
ATOM 1747 N N . CYS B 1 106 ? -11.797 -9.914 -4.781 1 88.88 106 CYS B N 1
ATOM 1748 C CA . CYS B 1 106 ? -11.195 -8.742 -5.398 1 88.88 106 CYS B CA 1
ATOM 1749 C C . CYS B 1 106 ? -11.984 -8.305 -6.629 1 88.88 106 CYS B C 1
ATOM 1751 O O . CYS B 1 106 ? -12.078 -7.109 -6.918 1 88.88 106 CYS B O 1
ATOM 1753 N N . HIS B 1 107 ? -12.477 -9.312 -7.367 1 91.19 107 HIS B N 1
ATOM 1754 C CA . HIS B 1 107 ? -13.305 -8.977 -8.523 1 91.19 107 HIS B CA 1
ATOM 1755 C C . HIS B 1 107 ? -14.5 -8.125 -8.117 1 91.19 107 HIS B C 1
ATOM 1757 O O . HIS B 1 107 ? -14.805 -7.125 -8.766 1 91.19 107 HIS B O 1
ATOM 1763 N N . THR B 1 108 ? -15.109 -8.602 -7.074 1 81.31 108 THR B N 1
ATOM 1764 C CA . THR B 1 108 ? -16.281 -7.883 -6.57 1 81.31 108 THR B CA 1
ATOM 1765 C C . THR B 1 108 ? -15.891 -6.48 -6.105 1 81.31 108 THR B C 1
ATOM 1767 O O . THR B 1 108 ? -16.578 -5.508 -6.41 1 81.31 108 THR B O 1
ATOM 1770 N N . LEU B 1 109 ? -14.781 -6.359 -5.395 1 80.06 109 LEU B N 1
ATOM 1771 C CA . LEU B 1 109 ? -14.281 -5.094 -4.871 1 80.06 109 LEU B CA 1
ATOM 1772 C C . LEU B 1 109 ? -13.984 -4.117 -6.004 1 80.06 109 LEU B C 1
ATOM 1774 O O . LEU B 1 109 ? -14.328 -2.936 -5.922 1 80.06 109 LEU B O 1
ATOM 1778 N N . LEU B 1 110 ? -13.398 -4.566 -7.082 1 86.75 110 LEU B N 1
ATOM 1779 C CA . LEU B 1 110 ? -12.883 -3.732 -8.164 1 86.75 110 LEU B CA 1
ATOM 1780 C C . LEU B 1 110 ? -13.984 -3.393 -9.164 1 86.75 110 LEU B C 1
ATOM 1782 O O . LEU B 1 110 ? -13.891 -2.393 -9.875 1 86.75 110 LEU B O 1
ATOM 1786 N N . ASN B 1 111 ? -14.891 -4.266 -9.391 1 78.81 111 ASN B N 1
ATOM 1787 C CA . ASN B 1 111 ? -15.977 -4.004 -10.328 1 78.81 111 ASN B CA 1
ATOM 1788 C C . ASN B 1 111 ? -17.031 -3.086 -9.719 1 78.81 111 ASN B C 1
ATOM 1790 O O . ASN B 1 111 ? -17.781 -2.424 -10.445 1 78.81 111 ASN B O 1
ATOM 1794 N N . ARG B 1 112 ? -17.422 -3.207 -8.5 1 59.56 112 ARG B N 1
ATOM 1795 C CA . ARG B 1 112 ? -18.438 -2.328 -7.926 1 59.56 112 ARG B CA 1
ATOM 1796 C C . ARG B 1 112 ? -18.094 -0.863 -8.18 1 59.56 112 ARG B C 1
ATOM 1798 O O . ARG B 1 112 ? -18.984 -0.018 -8.258 1 59.56 112 ARG B O 1
ATOM 1805 N N . GLN B 1 113 ? -16.969 -0.48 -8.258 1 51.66 113 GLN B N 1
ATOM 1806 C CA . GLN B 1 113 ? -16.719 0.954 -8.375 1 51.66 113 GLN B CA 1
ATOM 1807 C C . GLN B 1 113 ? -17.125 1.471 -9.75 1 51.66 113 GLN B C 1
ATOM 1809 O O . GLN B 1 113 ? -17.125 2.678 -9.992 1 51.66 113 GLN B O 1
ATOM 1814 N N . VAL B 1 114 ? -17.406 0.691 -10.734 1 40.22 114 VAL B N 1
ATOM 1815 C CA . VAL B 1 114 ? -17.859 1.188 -12.031 1 40.22 114 VAL B CA 1
ATOM 1816 C C . VAL B 1 114 ? -19.375 1.447 -11.977 1 40.22 114 VAL B C 1
ATOM 1818 O O . VAL B 1 114 ? -19.922 2.129 -12.844 1 40.22 114 VAL B O 1
ATOM 1821 N N . ASN B 1 115 ? -20.156 0.902 -11.141 1 31.92 115 ASN B N 1
ATOM 1822 C CA . ASN B 1 115 ? -21.531 1.371 -11.219 1 31.92 115 ASN B CA 1
ATOM 1823 C C . ASN B 1 115 ? -21.75 2.623 -10.375 1 31.92 115 ASN B C 1
ATOM 1825 O O . ASN B 1 115 ? -21.312 2.684 -9.227 1 31.92 115 ASN B O 1
#